Protein AF-A0A4Q5S570-F1 (afdb_monomer_lite)

pLDDT: mean 84.17, std 14.31, range [31.45, 98.44]

Foldseek 3Di:
DQPPQPQLVVVCVVVCLVVVLVVVQCVCCVVVVNDHDAPALKWFQDPNDIAHEDADAEEDDPPVLLVVLSVQVSCVVVRYDYQFFEAFASRLLVRLQSLQDDCVLVVVHPDDHSSSVVVVLVSNDDPLLQQAFDPVLSVLVVLCVVVVRNVVVVCVLLCQLPVLLVVLVVVVVVCVVVVVVVNDDDPPVVNVVSVVSNVVSPVSVVVVVVVVVVCVVVCVVLQLARHASPSVLVSSCVSNVSSVQQWQLSSQVSSVVVLPRIDGRPVVVVVVDPPDDSDDDDPRYWYWAADPVLRDIDTPPVRVLLQDVCRRNDRCSLSNLRRNCPGNHHRHRDGDRDPVSVVVNVVVSVVVVVVVVVVVVVVVVD

Secondary structure (DSSP, 8-state):
----PPPHHHHHHHHTHHHHHHHHHHHHHHHTTTSPPP--SEEEEETTEEEEEEEEEE---STTHHHHHHHHHHHHHTTEEEEEEEEETHHHHHHHHHHH--GGG-TTS---SHHHHHHHHHHHS-GGGG--S-HHHHHHHHHHHSHHHHHHHHHHHHHHHHHHHHHHHHHHHHHHHHHHTT-----HHHHHHHHHHHHHHHHHHHHHHHHHHHHHHHHHHTTTEEE--HHHHHHHHHHHHHTT--SHHHHHHHHHHTTTT-EE-HHHHTT--TT--S--PSP-EEEEEEETTTTEEEEETTTGGGT-SSGGGS-HHHHHHHHT--TEEEPPP-----HHHHHHHHHHHHHHHHHHHHHHHHTT--

Structure (mmCIF, N/CA/C/O backbone):
data_AF-A0A4Q5S570-F1
#
_entry.id   AF-A0A4Q5S570-F1
#
loop_
_atom_site.group_PDB
_atom_site.id
_atom_site.type_symbol
_atom_site.label_atom_id
_atom_site.label_alt_id
_atom_site.label_comp_id
_atom_site.label_asym_id
_atom_site.label_entity_id
_atom_site.label_seq_id
_atom_site.pdbx_PDB_ins_code
_atom_site.Cartn_x
_atom_site.Cartn_y
_atom_site.Cartn_z
_atom_site.occupancy
_atom_site.B_iso_or_equiv
_atom_site.auth_seq_id
_atom_site.auth_comp_id
_atom_site.auth_asym_id
_atom_site.auth_atom_id
_atom_site.pdbx_PDB_model_num
ATOM 1 N N . MET A 1 1 ? 25.649 -9.837 -0.253 1.00 31.45 1 MET A N 1
ATOM 2 C CA . MET A 1 1 ? 25.796 -9.526 1.182 1.00 31.45 1 MET A CA 1
ATOM 3 C C . MET A 1 1 ? 24.413 -9.617 1.792 1.00 31.45 1 MET A C 1
ATOM 5 O O . MET A 1 1 ? 23.573 -8.801 1.439 1.00 31.45 1 MET A O 1
ATOM 9 N N . SER A 1 2 ? 24.137 -10.654 2.586 1.00 32.03 2 SER A N 1
ATOM 10 C CA . SER A 1 2 ? 22.891 -10.737 3.351 1.00 32.03 2 SER A CA 1
ATOM 11 C C . SER A 1 2 ? 22.916 -9.608 4.374 1.00 32.03 2 SER A C 1
ATOM 13 O O . SER A 1 2 ? 23.727 -9.637 5.300 1.00 32.03 2 SER A O 1
ATOM 15 N N . ALA A 1 3 ? 22.106 -8.575 4.156 1.00 38.72 3 ALA A N 1
ATOM 16 C CA . ALA A 1 3 ? 21.914 -7.534 5.146 1.00 38.72 3 ALA A CA 1
ATOM 17 C C . ALA A 1 3 ? 21.387 -8.212 6.413 1.00 38.72 3 ALA A C 1
ATOM 19 O O . ALA A 1 3 ? 20.297 -8.780 6.404 1.00 38.72 3 ALA A O 1
ATOM 20 N N . VAL A 1 4 ? 22.181 -8.204 7.482 1.00 45.59 4 VAL A N 1
ATOM 21 C CA . VAL A 1 4 ? 21.658 -8.424 8.828 1.00 45.59 4 VAL A CA 1
ATOM 22 C C . VAL A 1 4 ? 20.639 -7.306 9.016 1.00 45.59 4 VAL A C 1
ATOM 24 O O . VAL A 1 4 ? 21.020 -6.139 9.108 1.00 45.59 4 VAL A O 1
ATOM 27 N N . SER A 1 5 ? 19.351 -7.629 8.897 1.00 59.31 5 SER A N 1
ATOM 28 C CA . SER A 1 5 ? 18.291 -6.626 8.959 1.00 59.31 5 SER A CA 1
ATOM 29 C C . SER A 1 5 ? 18.370 -5.957 10.324 1.00 59.31 5 SER A C 1
ATOM 31 O O . SER A 1 5 ? 18.243 -6.647 11.338 1.00 59.31 5 SER A O 1
ATOM 33 N N . LYS A 1 6 ? 18.615 -4.641 10.359 1.00 70.50 6 LYS A N 1
ATOM 34 C CA . LYS A 1 6 ? 18.562 -3.870 11.605 1.00 70.50 6 LYS A CA 1
ATOM 35 C C . LYS A 1 6 ? 17.225 -4.148 12.309 1.00 70.50 6 LYS A C 1
ATOM 37 O O . LYS A 1 6 ? 16.203 -4.176 11.616 1.00 70.50 6 LYS A O 1
ATOM 42 N N . PRO A 1 7 ? 17.213 -4.330 13.642 1.00 86.81 7 PRO A N 1
ATOM 43 C CA . PRO A 1 7 ? 15.969 -4.387 14.400 1.00 86.81 7 PRO A CA 1
ATOM 44 C C . PRO A 1 7 ? 15.107 -3.151 14.118 1.00 86.81 7 PRO A C 1
ATOM 46 O O . PRO A 1 7 ? 15.631 -2.038 14.015 1.00 86.81 7 PRO A O 1
ATOM 49 N N . VAL A 1 8 ? 13.792 -3.336 14.029 1.00 90.81 8 VAL A N 1
ATOM 50 C CA . VAL A 1 8 ? 12.799 -2.281 13.779 1.00 90.81 8 VAL A CA 1
ATOM 51 C C . VAL A 1 8 ? 12.942 -1.168 14.805 1.00 90.81 8 VAL A C 1
ATOM 53 O O . VAL A 1 8 ? 12.979 0.007 14.443 1.00 90.81 8 VAL A O 1
ATOM 56 N N . ARG A 1 9 ? 13.117 -1.533 16.080 1.00 91.00 9 ARG A N 1
ATOM 57 C CA . ARG A 1 9 ? 13.290 -0.559 17.159 1.00 91.00 9 ARG A CA 1
ATOM 58 C C . ARG A 1 9 ? 14.516 0.332 16.950 1.00 91.00 9 ARG A C 1
ATOM 60 O O . ARG A 1 9 ? 14.401 1.546 17.052 1.00 91.00 9 ARG A O 1
ATOM 67 N N . SER A 1 10 ? 15.646 -0.256 16.553 1.00 91.19 10 SER A N 1
ATOM 68 C CA . SER A 1 10 ? 16.871 0.494 16.243 1.00 91.19 10 SER A CA 1
ATOM 69 C C . SER A 1 10 ? 16.662 1.472 15.089 1.00 91.19 10 SER A C 1
ATOM 71 O O . SER A 1 10 ? 17.192 2.577 15.130 1.00 91.19 10 SER A O 1
ATOM 73 N N . PHE A 1 11 ? 15.897 1.087 14.063 1.00 91.50 11 PHE A N 1
ATOM 74 C CA . PHE A 1 11 ? 15.568 1.990 12.962 1.00 91.50 11 PHE A CA 1
ATOM 75 C C . PHE A 1 11 ? 14.710 3.16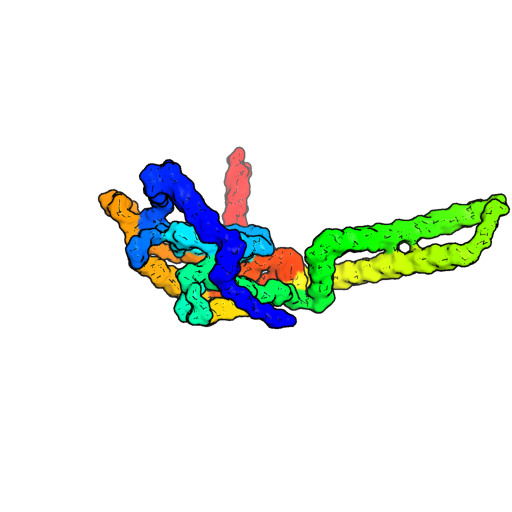8 13.444 1.00 91.50 11 PHE A C 1
ATOM 77 O O . PHE A 1 11 ? 15.011 4.313 13.124 1.00 91.50 11 PHE A O 1
ATOM 84 N N . ILE A 1 12 ? 13.671 2.906 14.244 1.00 91.88 12 ILE A N 1
ATOM 85 C CA . ILE A 1 12 ? 12.802 3.955 14.797 1.0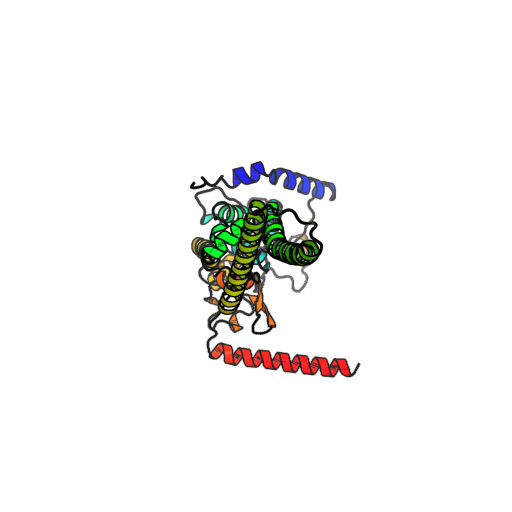0 91.88 12 ILE A CA 1
ATOM 86 C C . ILE A 1 12 ? 13.612 4.924 15.669 1.00 91.88 12 ILE A C 1
ATOM 88 O O . ILE A 1 12 ? 13.500 6.138 15.490 1.00 91.88 12 ILE A O 1
ATOM 92 N N . ASP A 1 13 ? 14.475 4.405 16.544 1.00 92.62 13 ASP A N 1
ATOM 93 C CA . ASP A 1 13 ? 15.327 5.218 17.417 1.00 92.62 13 ASP A CA 1
ATOM 94 C C . ASP A 1 13 ? 16.262 6.134 16.609 1.00 92.62 13 ASP A C 1
ATOM 96 O O . ASP A 1 13 ? 16.359 7.328 16.896 1.00 92.62 13 ASP A O 1
ATOM 100 N N . GLU A 1 14 ? 16.883 5.616 15.543 1.00 93.19 14 GLU A N 1
ATOM 101 C CA . GLU A 1 14 ? 17.744 6.396 14.640 1.00 93.19 14 GLU A CA 1
ATOM 102 C C . GLU A 1 14 ? 16.993 7.522 13.914 1.00 93.19 14 GLU A C 1
ATOM 104 O O . GLU A 1 14 ? 17.573 8.573 13.642 1.00 93.19 14 GLU A O 1
ATOM 109 N N . THR A 1 15 ? 15.709 7.325 13.601 1.00 91.75 15 THR A N 1
ATOM 110 C CA . THR A 1 15 ? 14.895 8.362 12.939 1.00 91.75 15 THR A CA 1
ATOM 111 C C . THR A 1 15 ? 14.463 9.487 13.879 1.00 91.75 15 THR A C 1
ATOM 113 O O . THR A 1 15 ? 14.079 10.555 13.405 1.00 91.75 15 THR A O 1
ATOM 116 N N . GLY A 1 16 ? 14.483 9.261 15.198 1.00 93.62 16 GLY A N 1
ATOM 117 C CA . GLY A 1 16 ? 13.953 10.206 16.182 1.00 93.62 16 GLY A CA 1
ATOM 118 C C . GLY A 1 16 ? 12.426 10.366 16.144 1.00 93.62 16 GLY A C 1
ATOM 119 O O . GLY A 1 16 ? 11.908 11.326 16.716 1.00 93.62 16 GLY A O 1
ATOM 120 N N . ALA A 1 17 ? 11.698 9.449 15.494 1.00 93.69 17 ALA A N 1
ATOM 121 C CA . ALA A 1 17 ? 10.249 9.547 15.306 1.00 93.69 17 ALA A CA 1
ATOM 122 C C . ALA A 1 17 ? 9.480 9.674 16.631 1.00 93.69 17 ALA A C 1
ATOM 124 O O . ALA A 1 17 ? 8.582 10.504 16.737 1.00 93.69 17 ALA A O 1
ATOM 125 N N . ASP A 1 18 ? 9.868 8.916 17.661 1.00 95.44 18 ASP A N 1
ATOM 126 C CA . ASP A 1 18 ? 9.214 8.981 18.975 1.00 95.44 18 ASP A CA 1
ATOM 127 C C . ASP A 1 18 ? 9.312 10.370 19.610 1.00 95.44 18 ASP A C 1
ATOM 129 O O . ASP A 1 18 ? 8.326 10.868 20.148 1.00 95.44 18 ASP A O 1
ATOM 133 N N . LYS A 1 19 ? 10.471 11.028 19.490 1.00 95.81 19 LYS A N 1
ATOM 134 C CA . LYS A 1 19 ? 10.664 12.386 20.006 1.00 95.81 19 LYS A CA 1
ATOM 135 C C . LYS A 1 19 ? 9.737 13.376 19.300 1.00 95.81 19 LYS A C 1
ATOM 137 O O . LYS A 1 19 ? 9.077 14.166 19.967 1.00 95.81 19 LYS A O 1
ATOM 142 N N . ILE A 1 20 ? 9.647 13.290 17.971 1.00 95.69 20 ILE A N 1
ATOM 143 C CA . ILE A 1 20 ? 8.764 14.144 17.163 1.00 95.69 20 ILE A CA 1
ATOM 144 C C . ILE A 1 20 ? 7.300 13.939 17.572 1.00 95.69 20 ILE A C 1
ATOM 146 O O . ILE A 1 20 ? 6.566 14.908 17.749 1.00 95.69 20 ILE A O 1
ATOM 150 N N . ILE A 1 21 ? 6.871 12.690 17.763 1.00 95.94 21 ILE A N 1
ATOM 151 C CA . ILE A 1 21 ? 5.494 12.377 18.170 1.00 95.94 21 ILE A CA 1
ATOM 152 C C . ILE A 1 21 ? 5.200 12.927 19.570 1.00 95.94 21 ILE A C 1
ATOM 154 O O . ILE A 1 21 ? 4.148 13.530 19.770 1.00 95.94 21 ILE A O 1
ATOM 158 N N . SER A 1 22 ? 6.128 12.786 20.522 1.00 95.06 22 SER A N 1
ATOM 159 C CA . SER A 1 22 ? 5.974 13.364 21.863 1.00 95.06 22 SER A CA 1
ATOM 160 C C . SER A 1 22 ? 5.888 14.893 21.839 1.00 95.06 22 SER A C 1
ATOM 162 O O . SER A 1 22 ? 5.083 15.467 22.570 1.00 95.06 22 SER A O 1
ATOM 164 N N . GLU A 1 23 ? 6.668 15.563 20.985 1.00 95.81 23 GLU A N 1
ATOM 165 C CA . GLU A 1 23 ? 6.595 17.018 20.795 1.00 95.81 23 GLU A CA 1
ATOM 166 C C . GLU A 1 23 ? 5.248 17.449 20.191 1.00 95.81 23 GLU A C 1
ATOM 168 O O . GLU A 1 23 ? 4.643 18.413 20.665 1.00 95.81 23 GLU A O 1
ATOM 173 N N . ILE A 1 24 ? 4.739 16.710 19.198 1.00 93.69 24 ILE A N 1
ATOM 174 C CA . ILE A 1 24 ? 3.413 16.946 18.605 1.00 93.69 24 ILE A CA 1
ATOM 175 C C . ILE A 1 24 ? 2.313 16.769 19.655 1.00 93.69 24 ILE A C 1
ATOM 177 O O . ILE A 1 24 ? 1.442 17.630 19.785 1.00 93.69 24 ILE A O 1
ATOM 181 N N . GLU A 1 25 ? 2.350 15.682 20.428 1.00 92.38 25 GLU A N 1
ATOM 182 C CA . GLU A 1 25 ? 1.354 15.423 21.467 1.00 92.38 25 GLU A CA 1
ATOM 183 C C . GLU A 1 25 ? 1.375 16.511 22.550 1.00 92.38 25 GLU A C 1
ATOM 185 O O . GLU A 1 25 ? 0.318 17.011 22.946 1.00 92.38 25 GLU A O 1
ATOM 190 N N . ALA A 1 26 ? 2.566 16.931 22.988 1.00 93.75 26 ALA A N 1
ATOM 191 C CA . ALA A 1 26 ? 2.724 18.028 23.936 1.00 93.75 26 ALA A CA 1
ATOM 192 C C . ALA A 1 26 ? 2.168 19.348 23.376 1.00 93.75 26 ALA A C 1
ATOM 194 O O . ALA A 1 26 ? 1.459 20.062 24.087 1.00 93.75 26 ALA A O 1
ATOM 195 N N . GLY A 1 27 ? 2.426 19.646 22.099 1.00 94.56 27 GLY A N 1
ATOM 196 C CA . GLY A 1 27 ? 1.896 20.828 21.418 1.00 94.56 27 GLY A CA 1
ATOM 197 C C . GLY A 1 27 ? 0.368 20.835 21.335 1.00 94.56 27 GLY A C 1
ATOM 198 O O . GLY A 1 27 ? -0.260 21.839 21.669 1.00 94.56 27 GLY A O 1
ATOM 199 N N . ILE A 1 28 ? -0.242 19.705 20.967 1.00 92.62 28 ILE A N 1
ATOM 200 C CA . ILE A 1 28 ? -1.705 19.551 20.903 1.00 92.62 28 ILE A CA 1
ATOM 201 C C . ILE A 1 28 ? -2.334 19.758 22.284 1.00 92.62 28 ILE A C 1
ATOM 203 O O . ILE A 1 28 ? -3.325 20.475 22.415 1.00 92.62 28 ILE A O 1
ATOM 207 N N . ARG A 1 29 ? -1.746 19.168 23.332 1.00 92.44 29 ARG A N 1
ATOM 208 C CA . ARG A 1 29 ? -2.222 19.349 24.711 1.00 92.44 29 ARG A CA 1
ATOM 209 C C . ARG A 1 29 ? -2.077 20.797 25.164 1.00 92.44 29 ARG A C 1
ATOM 211 O O . ARG A 1 29 ? -3.010 21.336 25.749 1.00 92.44 29 ARG A O 1
ATOM 218 N N . ALA A 1 30 ? -0.954 21.448 24.866 1.00 93.62 30 ALA A N 1
ATOM 219 C CA . ALA A 1 30 ? -0.729 22.848 25.223 1.00 93.62 30 ALA A CA 1
ATOM 220 C C . ALA A 1 30 ? -1.771 23.788 24.591 1.00 93.62 30 ALA A C 1
ATOM 222 O O . ALA A 1 30 ? -2.205 24.739 25.235 1.00 93.62 30 ALA A O 1
ATOM 223 N N . GLN A 1 31 ? -2.216 23.495 23.366 1.00 92.62 31 GLN A N 1
ATOM 224 C CA . GLN A 1 31 ? -3.259 24.262 22.676 1.00 92.62 31 GLN A CA 1
ATOM 225 C C . GLN A 1 31 ? -4.676 24.005 23.211 1.00 92.62 31 GLN A C 1
ATOM 227 O O . GLN A 1 31 ? -5.573 24.801 22.949 1.00 92.62 31 GLN A O 1
ATOM 232 N N . ASN A 1 32 ? -4.889 22.920 23.960 1.00 90.25 32 ASN A N 1
ATOM 233 C CA . ASN A 1 32 ? -6.208 22.483 24.411 1.00 90.25 32 ASN A CA 1
ATOM 234 C C . ASN A 1 32 ? -6.253 22.269 25.938 1.00 90.25 32 ASN A C 1
ATOM 236 O O . ASN A 1 32 ? -6.713 21.243 26.439 1.00 90.25 32 ASN A O 1
ATOM 240 N N . ASN A 1 33 ? -5.751 23.254 26.695 1.00 90.31 33 ASN A N 1
ATOM 241 C CA . ASN A 1 33 ? -5.787 23.301 28.166 1.00 90.31 33 ASN A CA 1
ATOM 242 C C . ASN A 1 33 ? -5.185 22.062 28.863 1.00 90.31 33 ASN A C 1
ATOM 244 O O . ASN A 1 33 ? -5.662 21.623 29.906 1.00 90.31 33 ASN A O 1
ATOM 248 N N . GLY A 1 34 ? -4.143 21.471 28.276 1.00 86.88 34 GLY A N 1
ATOM 249 C CA . GLY A 1 34 ? -3.483 20.258 28.771 1.00 86.88 34 GLY A CA 1
ATOM 250 C C . GLY A 1 34 ? -4.204 18.952 28.413 1.00 86.88 34 GLY A C 1
ATOM 251 O O . GLY A 1 34 ? -3.666 17.865 28.643 1.00 86.88 34 GLY A O 1
ATOM 252 N N . ILE A 1 35 ? -5.392 19.034 27.814 1.00 85.69 35 ILE A N 1
ATOM 253 C CA . ILE A 1 35 ? -6.225 17.890 27.456 1.00 85.69 35 ILE A CA 1
ATOM 254 C C . ILE A 1 35 ? -6.034 17.595 25.974 1.00 85.69 35 ILE A C 1
ATOM 256 O O . ILE A 1 35 ? -5.968 18.489 25.136 1.00 85.69 35 ILE A O 1
ATOM 260 N N . ARG A 1 36 ? -5.959 16.320 25.616 1.00 85.88 36 ARG A N 1
ATOM 261 C CA . ARG A 1 36 ? -5.959 15.939 24.209 1.00 85.88 36 ARG A CA 1
ATOM 262 C C . ARG A 1 36 ? -7.383 16.078 23.637 1.00 85.88 36 ARG A C 1
ATOM 264 O O . ARG A 1 36 ? -8.305 15.561 24.264 1.00 85.88 36 ARG A O 1
ATOM 271 N N . PRO A 1 37 ? -7.581 16.731 22.477 1.00 89.50 37 PRO A N 1
ATOM 272 C CA . PRO A 1 37 ? -8.884 16.778 21.822 1.00 89.50 37 PRO A CA 1
ATOM 273 C C . PRO A 1 37 ? -9.415 15.376 21.516 1.00 89.50 37 PRO A C 1
ATOM 275 O O . PRO A 1 37 ? -8.637 14.472 21.209 1.00 89.50 37 PRO A O 1
ATOM 278 N N . HIS A 1 38 ? -10.735 15.218 21.565 1.00 90.56 38 HIS A N 1
ATOM 279 C CA . HIS A 1 38 ? -11.405 14.006 21.111 1.00 90.56 38 HIS A CA 1
ATOM 280 C C . HIS A 1 38 ? -11.672 14.104 19.611 1.00 90.56 38 HIS A C 1
ATOM 282 O O . HIS A 1 38 ? -12.216 15.099 19.132 1.00 90.56 38 HIS A O 1
ATOM 288 N N . TYR A 1 39 ? -11.295 13.063 18.884 1.00 92.25 39 TYR A N 1
ATOM 289 C CA . TYR A 1 39 ? -11.424 12.957 17.434 1.00 92.25 39 TYR A CA 1
ATOM 290 C C . TYR A 1 39 ? -12.396 11.850 17.021 1.00 92.25 39 TYR A C 1
ATOM 292 O O . TYR A 1 39 ? -12.825 11.818 15.868 1.00 92.25 39 TYR A O 1
ATOM 300 N N . SER A 1 40 ? -12.746 10.951 17.946 1.00 94.25 40 SER A N 1
ATOM 301 C CA . SER A 1 40 ? -13.777 9.939 17.737 1.00 94.25 40 SER A CA 1
ATOM 302 C C . SER A 1 40 ? -14.684 9.750 18.954 1.00 94.25 40 SER A C 1
ATOM 304 O O . SER A 1 40 ? -14.250 9.814 20.112 1.00 94.25 40 SER A O 1
ATOM 306 N N . ASP A 1 41 ? -15.953 9.471 18.659 1.00 93.38 41 ASP A N 1
ATOM 307 C CA . ASP A 1 41 ? -16.948 8.984 19.616 1.00 93.38 41 ASP A CA 1
ATOM 308 C C . ASP A 1 41 ? -16.893 7.459 19.789 1.00 93.38 41 ASP A C 1
ATOM 310 O O . ASP A 1 41 ? -17.470 6.941 20.743 1.00 93.38 41 ASP A O 1
ATOM 314 N N . LEU A 1 42 ? -16.203 6.743 18.893 1.00 94.88 42 LEU A N 1
ATOM 315 C CA . LEU A 1 42 ? -15.957 5.307 18.998 1.00 94.88 42 LEU A CA 1
ATOM 316 C C . LEU A 1 42 ? -14.603 5.079 19.660 1.00 94.88 42 LEU A C 1
ATOM 318 O O . LEU A 1 42 ? -13.559 5.454 19.113 1.00 94.88 42 LEU A O 1
ATOM 322 N N . ILE A 1 43 ? -14.629 4.459 20.833 1.00 95.81 43 ILE A N 1
ATOM 323 C CA . ILE A 1 43 ? -13.450 4.260 21.668 1.00 95.81 43 ILE A CA 1
ATOM 324 C C . ILE A 1 43 ? -13.319 2.815 22.134 1.00 95.81 43 ILE A C 1
ATOM 326 O O . ILE A 1 43 ? -14.266 2.034 22.090 1.00 95.81 43 ILE A O 1
ATOM 330 N N . GLN A 1 44 ? -12.130 2.473 22.611 1.00 95.19 44 GLN A N 1
ATOM 331 C CA . GLN A 1 44 ? -11.879 1.247 23.353 1.00 95.19 44 GLN A CA 1
ATOM 332 C C . GLN A 1 44 ? -10.845 1.517 24.439 1.00 95.19 44 GLN A C 1
ATOM 334 O O . GLN A 1 44 ? -9.829 2.159 24.179 1.00 95.19 44 GLN A O 1
ATOM 339 N N . ASN A 1 45 ? -11.078 1.003 25.643 1.00 92.25 45 ASN A N 1
ATOM 340 C CA . ASN A 1 45 ? -10.118 1.097 26.737 1.00 92.25 45 ASN A CA 1
ATOM 341 C C . ASN A 1 45 ? -9.314 -0.202 26.827 1.00 92.25 45 ASN A C 1
ATOM 343 O O . ASN A 1 45 ? -9.856 -1.243 27.194 1.00 92.25 45 ASN A O 1
ATOM 347 N N . ILE A 1 46 ? -8.022 -0.142 26.499 1.00 89.38 46 ILE A N 1
ATOM 348 C CA . ILE A 1 46 ? -7.097 -1.280 26.603 1.00 89.38 46 ILE A CA 1
ATOM 349 C C . ILE A 1 46 ? -5.969 -0.888 27.553 1.00 89.38 46 ILE A C 1
ATOM 351 O O . ILE A 1 46 ? -5.318 0.130 27.343 1.00 89.38 46 ILE A O 1
ATOM 355 N N . ASP A 1 47 ? -5.750 -1.678 28.608 1.00 87.62 47 ASP A N 1
ATOM 356 C CA . ASP A 1 47 ? -4.665 -1.480 29.583 1.00 87.62 47 ASP A CA 1
ATOM 357 C C . ASP A 1 47 ? -4.597 -0.056 30.180 1.00 87.62 47 ASP A C 1
ATOM 359 O O . ASP A 1 47 ? -3.527 0.483 30.457 1.00 87.62 47 ASP A O 1
ATOM 363 N N . GLY A 1 48 ? -5.759 0.577 30.374 1.00 85.56 48 GLY A N 1
ATOM 364 C CA . GLY A 1 48 ? -5.866 1.944 30.899 1.00 85.56 48 GLY A CA 1
ATOM 365 C C . GLY A 1 48 ? -5.578 3.052 29.879 1.00 85.56 48 GLY A C 1
ATOM 366 O O . GLY A 1 48 ? -5.596 4.227 30.246 1.00 85.56 48 GLY A O 1
ATOM 367 N N . GLN A 1 49 ? -5.346 2.706 28.610 1.00 89.44 49 GLN A N 1
ATOM 368 C CA . GLN A 1 49 ? -5.237 3.646 27.500 1.00 89.44 49 GLN A CA 1
ATOM 369 C C . GLN A 1 49 ? -6.548 3.691 26.704 1.00 89.44 49 GLN A C 1
ATOM 371 O O . GLN A 1 49 ? -7.020 2.670 26.202 1.00 89.44 49 GLN A O 1
ATOM 376 N N . GLU A 1 50 ? -7.108 4.893 26.543 1.00 92.56 50 GLU A N 1
ATOM 377 C CA . GLU A 1 50 ? -8.219 5.132 25.618 1.00 92.56 50 GLU A CA 1
ATOM 378 C C . GLU A 1 50 ? -7.683 5.166 24.180 1.00 92.56 50 GLU A C 1
ATOM 380 O O . GLU A 1 50 ? -6.808 5.971 23.841 1.00 92.56 50 GLU A O 1
ATOM 385 N N . LEU A 1 51 ? -8.205 4.279 23.339 1.00 95.44 51 LEU A N 1
ATOM 386 C CA . LEU A 1 51 ? -7.929 4.214 21.912 1.00 95.44 51 LEU A CA 1
ATOM 387 C C . LEU A 1 51 ? -9.127 4.753 21.132 1.00 95.44 51 LEU A C 1
ATOM 389 O O . LEU A 1 51 ? -10.265 4.379 21.404 1.00 95.44 51 LEU A O 1
ATOM 393 N N . GLU A 1 52 ? -8.871 5.602 20.140 1.00 96.25 52 GLU A N 1
ATOM 394 C CA . GLU A 1 52 ? -9.902 6.264 19.334 1.00 96.25 52 GLU A CA 1
ATOM 395 C C . GLU A 1 52 ? -9.984 5.638 17.938 1.00 96.25 52 GLU A C 1
ATOM 397 O O . GLU A 1 52 ? -8.991 5.604 17.207 1.00 96.25 52 GLU A O 1
ATOM 402 N N . TYR A 1 53 ? -11.166 5.168 17.538 1.00 96.38 53 TYR A N 1
ATOM 403 C CA . TYR A 1 53 ? -11.364 4.504 16.251 1.00 96.38 53 TYR A CA 1
ATOM 404 C C . TYR A 1 53 ? -11.793 5.490 15.170 1.00 96.38 53 TYR A C 1
ATOM 406 O O . TYR A 1 53 ? -12.848 6.115 15.263 1.00 96.38 53 TYR A O 1
ATOM 414 N N . VAL A 1 54 ? -10.995 5.599 14.111 1.00 96.25 54 VAL A N 1
ATOM 415 C CA . VAL A 1 54 ? -11.228 6.510 12.983 1.00 96.25 54 VAL A CA 1
ATOM 416 C C . VAL A 1 54 ? -11.281 5.757 11.657 1.00 96.25 54 VAL A C 1
ATOM 418 O O . VAL A 1 54 ? -10.823 4.619 11.539 1.00 96.25 54 VAL A O 1
ATOM 421 N N . ASN A 1 55 ? -11.832 6.394 10.627 1.00 96.44 55 ASN A N 1
ATOM 422 C CA . ASN A 1 55 ? -11.688 5.911 9.256 1.00 96.44 55 ASN A CA 1
ATOM 423 C C . ASN A 1 55 ? -10.375 6.446 8.684 1.00 96.44 55 ASN A C 1
ATOM 425 O O . ASN A 1 55 ? -10.082 7.632 8.829 1.00 96.44 55 ASN A O 1
ATOM 429 N N . TYR A 1 56 ? -9.603 5.593 8.019 1.00 96.94 56 TYR A N 1
ATOM 430 C CA . TYR A 1 56 ? -8.282 5.956 7.524 1.00 96.94 56 TYR A CA 1
ATOM 431 C C . TYR A 1 56 ? -8.137 5.671 6.033 1.00 96.94 56 TYR A C 1
ATOM 433 O O . TYR A 1 56 ? -8.325 4.547 5.567 1.00 96.94 56 TYR A O 1
ATOM 441 N N . VAL A 1 57 ? -7.824 6.730 5.284 1.00 96.19 57 VAL A N 1
ATOM 442 C CA . VAL A 1 57 ? -7.703 6.728 3.826 1.00 96.19 57 VAL A CA 1
ATOM 443 C C . VAL A 1 57 ? -6.256 7.028 3.453 1.00 96.19 57 VAL A C 1
ATOM 445 O O . VAL A 1 57 ? -5.707 8.053 3.850 1.00 96.19 57 VAL A O 1
ATOM 448 N N . GLN A 1 58 ? -5.644 6.135 2.682 1.00 93.50 58 GLN A N 1
ATOM 449 C CA . GLN A 1 58 ? -4.243 6.199 2.285 1.00 93.50 58 GLN A CA 1
ATOM 450 C C . GLN A 1 58 ? -4.127 6.394 0.772 1.00 93.50 58 GLN A C 1
ATOM 452 O O . GLN A 1 58 ? -4.343 5.475 -0.028 1.00 93.50 58 GLN A O 1
ATOM 457 N N . GLU A 1 59 ? -3.781 7.613 0.372 1.00 89.38 59 GLU A N 1
ATOM 458 C CA . GLU A 1 59 ? -3.517 7.946 -1.024 1.00 89.38 59 GLU A CA 1
ATOM 459 C C . GLU A 1 59 ? -2.193 7.329 -1.504 1.00 89.38 59 GLU A C 1
ATOM 461 O O . GLU A 1 59 ? -1.209 7.238 -0.768 1.00 89.38 59 GLU A O 1
ATOM 466 N N . GLY A 1 60 ? -2.162 6.892 -2.761 1.00 77.25 60 GLY A N 1
ATOM 467 C CA . GLY A 1 60 ? -0.943 6.452 -3.420 1.00 77.25 60 GLY A CA 1
ATOM 468 C C . GLY A 1 60 ? -0.101 7.627 -3.915 1.00 77.25 60 GLY A C 1
ATOM 469 O O . GLY A 1 60 ? -0.614 8.542 -4.540 1.00 77.25 60 GLY A O 1
ATOM 470 N N . GLY A 1 61 ? 1.219 7.558 -3.717 1.00 65.81 61 GLY A N 1
ATOM 471 C CA . GLY A 1 61 ? 2.160 8.608 -4.143 1.00 65.81 61 GLY A CA 1
ATOM 472 C C . GLY A 1 61 ? 3.483 8.092 -4.729 1.00 65.81 61 GLY A C 1
ATOM 473 O O . GLY A 1 61 ? 4.475 8.815 -4.755 1.00 65.81 61 GLY A O 1
ATOM 474 N N . GLY A 1 62 ? 3.541 6.829 -5.171 1.00 63.88 62 GLY A N 1
ATOM 475 C CA . GLY A 1 62 ? 4.758 6.206 -5.717 1.00 63.88 62 GLY A CA 1
ATOM 476 C C . GLY A 1 62 ? 5.677 5.582 -4.654 1.00 63.88 62 GLY A C 1
ATOM 477 O O . GLY A 1 62 ? 5.203 4.989 -3.690 1.00 63.88 62 GLY A O 1
ATOM 478 N N . VAL A 1 63 ? 7.005 5.683 -4.835 1.00 54.50 63 VAL A N 1
ATOM 479 C CA . VAL A 1 63 ? 8.044 5.009 -4.006 1.00 54.50 63 VAL A CA 1
ATOM 480 C C . VAL A 1 63 ? 8.089 5.520 -2.550 1.00 54.50 63 VAL A C 1
ATOM 482 O O . VAL A 1 63 ? 8.742 4.930 -1.696 1.00 54.50 63 VAL A O 1
ATOM 485 N N . LEU A 1 64 ? 7.338 6.577 -2.227 1.00 61.47 64 LEU A N 1
ATOM 486 C CA . LEU A 1 64 ? 7.232 7.165 -0.887 1.00 61.47 64 LEU A CA 1
ATOM 487 C C . LEU A 1 64 ? 6.324 6.377 0.080 1.00 61.47 64 LEU A C 1
ATOM 489 O O . LEU A 1 64 ? 5.976 6.897 1.136 1.00 61.47 64 LEU A O 1
ATOM 493 N N . GLY A 1 65 ? 5.971 5.121 -0.224 1.00 66.12 65 GLY A N 1
ATOM 494 C CA . GLY A 1 65 ? 5.138 4.269 0.643 1.00 66.12 65 GLY A CA 1
ATOM 495 C C . GLY A 1 65 ? 5.665 4.110 2.079 1.00 66.12 65 GLY A C 1
ATOM 496 O O . GLY A 1 65 ? 4.881 3.898 2.997 1.00 66.12 65 GLY A O 1
ATOM 497 N N . ILE A 1 66 ? 6.970 4.312 2.301 1.00 73.75 66 ILE A N 1
ATOM 498 C CA . ILE A 1 66 ? 7.586 4.357 3.641 1.00 73.75 66 ILE A CA 1
ATOM 499 C C . ILE A 1 66 ? 7.003 5.497 4.492 1.00 73.75 66 ILE A C 1
ATOM 501 O O . ILE A 1 66 ? 6.778 5.329 5.687 1.00 73.75 66 ILE A O 1
ATOM 505 N N . GLY A 1 67 ? 6.707 6.646 3.876 1.00 86.12 67 GLY A N 1
ATOM 506 C CA . GLY A 1 67 ? 6.118 7.793 4.565 1.00 86.12 67 GLY A CA 1
ATOM 507 C C . GLY A 1 67 ? 4.722 7.497 5.115 1.00 86.12 67 GLY A C 1
ATOM 508 O O . GLY A 1 67 ? 4.400 7.931 6.217 1.00 86.12 67 GLY A O 1
ATOM 509 N N . LEU A 1 68 ? 3.925 6.691 4.402 1.00 90.31 68 LEU A N 1
ATOM 510 C CA . LEU A 1 68 ? 2.603 6.258 4.871 1.00 90.31 68 LEU A CA 1
ATOM 511 C C . LEU A 1 68 ? 2.706 5.365 6.114 1.00 90.31 68 LEU A C 1
ATOM 513 O O . LEU A 1 68 ? 1.913 5.514 7.042 1.00 90.31 68 LEU A O 1
ATOM 517 N N . ILE A 1 69 ? 3.715 4.487 6.171 1.00 92.56 69 ILE A N 1
ATOM 518 C CA . ILE A 1 69 ? 3.990 3.668 7.362 1.00 92.56 69 ILE A CA 1
ATOM 519 C C . ILE A 1 69 ? 4.373 4.567 8.542 1.00 92.56 69 ILE A C 1
ATOM 521 O O . ILE A 1 69 ? 3.837 4.394 9.631 1.00 92.56 69 ILE A O 1
ATOM 525 N N . GLY A 1 70 ? 5.239 5.563 8.325 1.00 92.81 70 GLY A N 1
ATOM 526 C CA . GLY A 1 70 ? 5.616 6.530 9.362 1.00 92.81 70 GLY A CA 1
ATOM 527 C C . GLY A 1 70 ? 4.432 7.352 9.885 1.00 92.81 70 GLY A C 1
ATOM 528 O O . GLY A 1 70 ? 4.308 7.560 11.089 1.00 92.81 70 GLY A O 1
ATOM 529 N N . TYR A 1 71 ? 3.518 7.767 9.003 1.00 93.12 71 TYR A N 1
ATOM 530 C CA . TYR A 1 71 ? 2.291 8.458 9.408 1.00 93.12 71 TYR A CA 1
ATOM 531 C C . TYR A 1 71 ? 1.348 7.536 10.193 1.00 93.12 71 TYR A C 1
ATOM 533 O O . TYR A 1 71 ? 0.823 7.930 11.231 1.00 93.12 71 TYR A O 1
ATOM 541 N N . THR A 1 72 ? 1.188 6.286 9.746 1.00 95.88 72 THR A N 1
ATOM 542 C CA . THR A 1 72 ? 0.419 5.263 10.477 1.00 95.88 72 THR A CA 1
ATOM 543 C C . THR A 1 72 ? 1.010 5.029 11.870 1.00 95.88 72 THR A C 1
ATOM 545 O O . THR A 1 72 ? 0.264 4.991 12.843 1.00 95.88 72 THR A O 1
ATOM 548 N N . TYR A 1 73 ? 2.341 4.960 11.986 1.00 96.38 73 TYR A N 1
ATOM 549 C CA . TYR A 1 73 ? 3.044 4.842 13.266 1.00 96.38 73 TYR A CA 1
ATOM 550 C C . TYR A 1 73 ? 2.741 6.018 14.197 1.00 96.38 73 TYR A C 1
ATOM 552 O O . TYR A 1 73 ? 2.393 5.808 15.358 1.00 96.38 73 TYR A O 1
ATOM 560 N N . ALA A 1 74 ? 2.794 7.252 13.687 1.00 95.88 74 ALA A N 1
ATOM 561 C CA . ALA A 1 74 ? 2.432 8.434 14.464 1.00 95.88 74 ALA A CA 1
ATOM 562 C C . ALA A 1 74 ? 0.982 8.367 14.970 1.00 95.88 74 ALA A C 1
ATOM 564 O O . ALA A 1 74 ? 0.743 8.590 16.156 1.00 95.88 74 ALA A O 1
ATOM 565 N N . LEU A 1 75 ? 0.028 7.989 14.110 1.00 96.25 75 LEU A N 1
ATOM 566 C CA . LEU A 1 75 ? -1.373 7.817 14.504 1.00 96.25 75 LEU A CA 1
ATOM 567 C C . LEU A 1 75 ? -1.542 6.737 15.583 1.00 96.25 75 LEU A C 1
ATOM 569 O O . LEU A 1 75 ? -2.181 6.980 16.605 1.00 96.25 75 LEU A O 1
ATOM 573 N N . GLU A 1 76 ? -0.944 5.561 15.398 1.00 96.75 76 GLU A N 1
ATOM 574 C CA . GLU A 1 76 ? -1.059 4.465 16.361 1.00 96.75 76 GLU A CA 1
ATOM 575 C C . GLU A 1 76 ? -0.433 4.800 17.721 1.00 96.75 76 GLU A C 1
ATOM 577 O O . GLU A 1 76 ? -1.006 4.441 18.758 1.00 96.75 76 GLU A O 1
ATOM 582 N N . LYS A 1 77 ? 0.703 5.517 17.729 1.00 95.12 77 LYS A N 1
ATOM 583 C CA . LYS A 1 77 ? 1.354 6.043 18.941 1.00 95.12 77 LYS A CA 1
ATOM 584 C C . LYS A 1 77 ? 0.500 7.092 19.635 1.00 95.12 77 LYS A C 1
ATOM 586 O O . LYS A 1 77 ? 0.401 7.084 20.857 1.00 95.12 77 LYS A O 1
ATOM 591 N N . MET A 1 78 ? -0.185 7.922 18.858 1.00 93.38 78 MET A N 1
ATOM 592 C CA . MET A 1 78 ? -1.232 8.811 19.339 1.00 93.38 78 MET A CA 1
ATOM 593 C C . MET A 1 78 ? -2.544 8.048 19.593 1.00 93.38 78 MET A C 1
ATOM 595 O O . MET A 1 78 ? -3.606 8.637 19.512 1.00 93.38 78 MET A O 1
ATOM 599 N N . GLY A 1 79 ? -2.555 6.751 19.898 1.00 94.69 79 GLY A N 1
ATOM 600 C CA . GLY A 1 79 ? -3.766 6.045 20.344 1.00 94.69 79 GLY A CA 1
ATOM 601 C C . GLY A 1 79 ? -4.894 5.921 19.310 1.00 94.69 79 GLY A C 1
ATOM 602 O O . GLY A 1 79 ? -5.991 5.510 19.671 1.00 94.69 79 GLY A O 1
ATOM 603 N N . PHE A 1 80 ? -4.665 6.246 18.037 1.00 96.62 80 PHE A N 1
ATOM 604 C CA . PHE A 1 80 ? -5.660 6.000 16.997 1.00 96.62 80 PHE A CA 1
ATOM 605 C C . PHE A 1 80 ? -5.659 4.529 16.580 1.00 96.62 80 PHE A C 1
ATOM 607 O O . PHE A 1 80 ? -4.606 3.896 16.452 1.00 96.62 80 PHE A O 1
ATOM 614 N N . ARG A 1 81 ? -6.850 3.988 16.339 1.00 96.50 81 ARG A N 1
ATOM 615 C CA . ARG A 1 81 ? -7.099 2.691 15.699 1.00 96.50 81 ARG A CA 1
ATOM 616 C C . ARG A 1 81 ? -8.089 2.884 14.556 1.00 96.50 81 ARG A C 1
ATOM 618 O O . ARG A 1 81 ? -8.655 3.961 14.384 1.00 96.50 81 ARG A O 1
ATOM 625 N N . PHE A 1 82 ? -8.257 1.868 13.719 1.00 96.50 82 PHE A N 1
ATOM 626 C CA . PHE A 1 82 ? -8.870 2.055 12.406 1.00 96.50 82 PHE A CA 1
ATOM 627 C C . PHE A 1 82 ? -10.121 1.199 12.230 1.00 96.50 82 PHE A C 1
ATOM 629 O O . PHE A 1 82 ? -10.035 -0.025 12.189 1.00 96.50 82 PHE A O 1
ATOM 636 N N . ALA A 1 83 ? -11.272 1.861 12.104 1.00 94.81 83 ALA A N 1
ATOM 637 C CA . ALA A 1 83 ? -12.572 1.224 11.901 1.00 94.81 83 ALA A CA 1
ATOM 638 C C . ALA A 1 83 ? -12.798 0.818 10.441 1.00 94.81 83 ALA A C 1
ATOM 640 O O . ALA A 1 83 ? -13.181 -0.313 10.141 1.00 94.81 83 ALA A O 1
ATOM 641 N N . ARG A 1 84 ? -12.546 1.755 9.521 1.00 96.19 84 ARG A N 1
ATOM 642 C CA . ARG A 1 84 ? -12.546 1.504 8.078 1.00 96.19 84 ARG A CA 1
ATOM 643 C C . ARG A 1 84 ? -11.236 1.940 7.467 1.00 96.19 84 ARG A C 1
ATOM 645 O O . ARG A 1 84 ? -10.646 2.942 7.869 1.00 96.19 84 ARG A O 1
ATOM 652 N N . LEU A 1 85 ? -10.820 1.187 6.465 1.00 97.81 85 LEU A N 1
ATOM 653 C CA . LEU A 1 85 ? -9.552 1.347 5.786 1.00 97.81 85 LEU A CA 1
ATOM 654 C C . LEU A 1 85 ? -9.798 1.535 4.293 1.00 97.81 85 LEU A C 1
ATOM 656 O O . LEU A 1 85 ? -10.521 0.755 3.677 1.00 97.81 85 LEU A O 1
ATOM 660 N N . ALA A 1 86 ? -9.180 2.547 3.696 1.00 97.25 86 ALA A N 1
ATOM 661 C CA . ALA A 1 86 ? -9.182 2.720 2.253 1.00 97.25 86 ALA A CA 1
ATOM 662 C C . ALA A 1 86 ? -7.781 3.023 1.728 1.00 97.25 86 ALA A C 1
ATOM 664 O O . ALA A 1 86 ? -7.017 3.733 2.376 1.00 97.25 86 ALA A O 1
ATOM 665 N N . GLY A 1 87 ? -7.448 2.502 0.549 1.00 95.31 87 GLY A N 1
ATOM 666 C CA . GLY A 1 87 ? -6.104 2.615 -0.005 1.00 95.31 87 GLY A CA 1
ATOM 667 C C . GLY A 1 87 ? -6.072 2.623 -1.526 1.00 95.31 87 GLY A C 1
ATOM 668 O O . GLY A 1 87 ? -6.857 1.935 -2.181 1.00 95.31 87 GLY A O 1
ATOM 669 N N . THR A 1 88 ? -5.135 3.379 -2.097 1.00 92.56 88 THR A N 1
ATOM 670 C CA . THR A 1 88 ? -4.908 3.432 -3.552 1.00 92.56 88 THR A CA 1
ATOM 671 C C . THR A 1 88 ? -3.425 3.239 -3.874 1.00 92.56 88 THR A C 1
ATOM 673 O O . THR A 1 88 ? -2.563 3.824 -3.221 1.00 92.56 88 THR A O 1
ATOM 676 N N . SER A 1 89 ? -3.088 2.402 -4.861 1.00 88.94 89 SER A N 1
ATOM 677 C CA . SER A 1 89 ? -1.703 2.131 -5.283 1.00 88.94 89 SER A CA 1
ATOM 678 C C . SER A 1 89 ? -0.780 1.792 -4.094 1.00 88.94 89 SER A C 1
ATOM 680 O O . SER A 1 89 ? -1.051 0.833 -3.375 1.00 88.94 89 SER A O 1
ATOM 682 N N . ALA A 1 90 ? 0.283 2.562 -3.832 1.00 87.38 90 ALA A N 1
ATOM 683 C CA . ALA A 1 90 ? 1.154 2.363 -2.667 1.00 87.38 90 ALA A CA 1
ATOM 684 C C . ALA A 1 90 ? 0.389 2.379 -1.325 1.00 87.38 90 ALA A C 1
ATOM 686 O O . ALA A 1 90 ? 0.730 1.619 -0.422 1.00 87.38 90 ALA A O 1
ATOM 687 N N . GLY A 1 91 ? -0.681 3.172 -1.215 1.00 92.44 91 GLY A N 1
ATOM 688 C CA . GLY A 1 91 ? -1.566 3.172 -0.053 1.00 92.44 91 GLY A CA 1
ATOM 689 C C . GLY A 1 91 ? -2.403 1.899 0.071 1.00 92.44 91 GLY A C 1
ATOM 690 O O . GLY A 1 91 ? -2.743 1.503 1.179 1.00 92.44 91 GLY A O 1
ATOM 691 N N . ALA A 1 92 ? -2.695 1.188 -1.024 1.00 94.31 92 ALA A N 1
ATOM 692 C CA . ALA A 1 92 ? -3.375 -0.109 -0.955 1.00 94.31 92 ALA A CA 1
ATOM 693 C C . ALA A 1 92 ? -2.500 -1.178 -0.280 1.00 94.31 92 ALA A C 1
ATOM 695 O O . ALA A 1 92 ? -3.019 -2.041 0.424 1.00 94.31 92 ALA A O 1
ATOM 696 N N . VAL A 1 93 ? -1.175 -1.087 -0.440 1.00 92.69 93 VAL A N 1
ATOM 697 C CA . VAL A 1 93 ? -0.210 -1.970 0.233 1.00 92.69 93 VAL A CA 1
ATOM 698 C C . VAL A 1 93 ? -0.225 -1.755 1.736 1.00 92.69 93 VAL A C 1
ATOM 700 O O . VAL A 1 93 ? -0.373 -2.703 2.501 1.00 92.69 93 VAL A O 1
ATOM 703 N N . THR A 1 94 ? -0.100 -0.509 2.178 1.00 93.38 94 THR A N 1
ATOM 704 C CA . THR A 1 94 ? -0.112 -0.208 3.611 1.00 93.38 94 THR A CA 1
ATOM 705 C C . THR A 1 94 ? -1.474 -0.516 4.223 1.00 93.38 94 THR A C 1
ATOM 707 O O . THR A 1 94 ? -1.539 -1.100 5.298 1.00 93.38 94 THR A O 1
ATOM 710 N N . THR A 1 95 ? -2.559 -0.220 3.505 1.00 96.12 95 THR A N 1
ATOM 711 C CA . THR A 1 95 ? -3.939 -0.521 3.915 1.00 96.12 95 THR A CA 1
ATOM 712 C C . THR A 1 95 ? -4.166 -2.020 4.093 1.00 96.12 95 THR A C 1
ATOM 714 O O . THR A 1 95 ? -4.719 -2.423 5.114 1.00 96.12 95 THR A O 1
ATOM 717 N N . ILE A 1 96 ? -3.723 -2.862 3.148 1.00 96.94 96 ILE A N 1
ATOM 718 C CA . ILE A 1 96 ? -3.930 -4.310 3.267 1.00 96.94 96 ILE A CA 1
ATOM 719 C C . ILE A 1 96 ? -3.097 -4.916 4.395 1.00 96.94 96 ILE A C 1
ATOM 721 O O . ILE A 1 96 ? -3.584 -5.787 5.112 1.00 96.94 96 ILE A O 1
ATOM 725 N N . MET A 1 97 ? -1.857 -4.447 4.579 1.00 96.25 97 MET A N 1
ATOM 726 C CA . MET A 1 97 ? -1.018 -4.920 5.675 1.00 96.25 97 MET A CA 1
ATOM 727 C C . MET A 1 97 ? -1.647 -4.518 7.005 1.00 96.25 97 MET A C 1
ATOM 729 O O . MET A 1 97 ? -1.884 -5.382 7.841 1.00 96.25 97 MET A O 1
ATOM 733 N N . LEU A 1 98 ? -2.020 -3.246 7.162 1.00 96.69 98 LEU A N 1
ATOM 734 C CA . LEU A 1 98 ? -2.678 -2.732 8.359 1.00 96.69 98 LEU A CA 1
ATOM 735 C C . LEU A 1 98 ? -3.963 -3.504 8.689 1.00 96.69 98 LEU A C 1
ATOM 737 O O . LEU A 1 98 ? -4.215 -3.791 9.856 1.00 96.69 98 LEU A O 1
ATOM 741 N N . ALA A 1 99 ? -4.740 -3.899 7.676 1.00 97.12 99 ALA A N 1
ATOM 742 C CA . ALA A 1 99 ? -5.953 -4.698 7.841 1.00 97.12 99 ALA A CA 1
ATOM 743 C C . ALA A 1 99 ? -5.691 -6.141 8.318 1.00 97.12 99 ALA A C 1
ATOM 745 O O . ALA A 1 99 ? -6.544 -6.714 8.994 1.00 97.12 99 ALA A O 1
ATOM 746 N N . ALA A 1 100 ? -4.538 -6.727 7.978 1.00 97.31 100 ALA A N 1
ATOM 747 C CA . ALA A 1 100 ? -4.280 -8.159 8.142 1.00 97.31 100 ALA A CA 1
ATOM 748 C C . ALA A 1 100 ? -3.277 -8.510 9.251 1.00 97.31 100 ALA A C 1
ATOM 750 O O . ALA A 1 100 ? -3.451 -9.524 9.924 1.00 97.31 100 ALA A O 1
ATOM 751 N N . VAL A 1 101 ? -2.223 -7.711 9.444 1.00 97.06 101 VAL A N 1
ATOM 752 C CA . VAL A 1 101 ? -1.090 -8.096 10.302 1.00 97.06 101 VAL A CA 1
ATOM 753 C C . VAL A 1 101 ? -1.453 -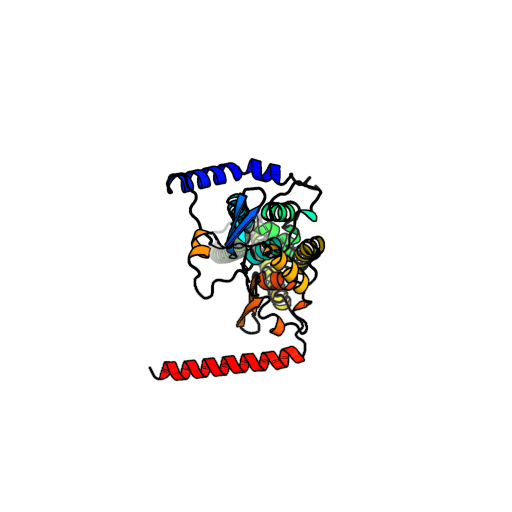8.106 11.783 1.00 97.06 101 VAL A C 1
ATOM 755 O O . VAL A 1 101 ? -2.158 -7.217 12.258 1.00 97.06 101 VAL A O 1
ATOM 758 N N . ASP A 1 102 ? -0.948 -9.096 12.513 1.00 94.44 102 ASP A N 1
ATOM 759 C CA . ASP A 1 102 ? -1.166 -9.270 13.949 1.00 94.44 102 ASP A CA 1
ATOM 760 C C . ASP A 1 102 ? 0.144 -9.695 14.623 1.00 94.44 102 ASP A C 1
ATOM 762 O O . ASP A 1 102 ? 0.774 -10.665 14.194 1.00 94.44 102 ASP A O 1
ATOM 766 N N . LYS A 1 103 ? 0.543 -8.988 15.690 1.00 93.44 103 LYS A N 1
ATOM 767 C CA . LYS A 1 103 ? 1.816 -9.193 16.402 1.00 93.44 103 LYS A CA 1
ATOM 768 C C . LYS A 1 103 ? 2.035 -10.630 16.876 1.00 93.44 103 LYS A C 1
ATOM 770 O O . LYS A 1 103 ? 3.179 -11.081 16.918 1.00 93.44 103 LYS A O 1
ATOM 775 N N . LYS A 1 104 ? 0.966 -11.395 17.139 1.00 93.50 104 LYS A N 1
ATOM 776 C CA . LYS A 1 104 ? 1.069 -12.813 17.539 1.00 93.50 104 LYS A CA 1
ATOM 777 C C . LYS A 1 104 ? 1.768 -13.695 16.497 1.00 93.50 104 LYS A C 1
ATOM 779 O O . LYS A 1 104 ? 2.362 -14.707 16.852 1.00 93.50 104 LYS A O 1
ATOM 784 N N . ASN A 1 105 ? 1.729 -13.299 15.223 1.00 94.62 105 ASN A N 1
ATOM 785 C CA . ASN A 1 105 ? 2.346 -14.034 14.116 1.00 94.62 105 ASN A CA 1
ATOM 786 C C . ASN A 1 105 ? 3.807 -13.610 13.856 1.00 94.62 105 ASN A C 1
ATOM 788 O O . ASN A 1 105 ? 4.413 -14.033 12.868 1.00 94.62 105 ASN A O 1
ATOM 792 N N . TYR A 1 106 ? 4.373 -12.763 14.724 1.00 93.75 106 TYR A N 1
ATOM 793 C CA . TYR A 1 106 ? 5.705 -12.170 14.593 1.00 93.75 106 TYR A CA 1
ATOM 794 C C . TYR A 1 106 ? 6.520 -12.273 15.902 1.00 93.75 106 TYR A C 1
ATOM 796 O O . TYR A 1 106 ? 7.015 -11.260 16.390 1.00 93.75 106 TYR A O 1
ATOM 804 N N . PRO A 1 107 ? 6.696 -13.475 16.488 1.00 91.06 107 PRO A N 1
ATOM 805 C CA . PRO A 1 107 ? 7.268 -13.636 17.831 1.00 91.06 107 PRO A CA 1
ATOM 806 C C . PRO A 1 107 ? 8.780 -13.368 17.921 1.00 91.06 107 PRO A C 1
ATOM 808 O O . PRO A 1 107 ? 9.320 -13.276 19.019 1.00 91.06 107 PRO A O 1
ATOM 811 N N . ASP A 1 108 ? 9.481 -13.274 16.788 1.00 88.06 108 ASP A N 1
ATOM 812 C CA . ASP A 1 108 ? 10.933 -13.061 16.733 1.00 88.06 108 ASP A CA 1
ATOM 813 C C . ASP A 1 108 ? 11.366 -11.635 17.101 1.00 88.06 108 ASP A C 1
ATOM 815 O O . ASP A 1 108 ? 12.556 -11.382 17.277 1.00 88.06 108 ASP A O 1
ATOM 819 N N . GLU A 1 109 ? 10.426 -10.700 17.215 1.00 85.44 109 GLU A N 1
ATOM 820 C CA . GLU A 1 109 ? 10.705 -9.310 17.552 1.00 85.44 109 GLU A CA 1
ATOM 821 C C . GLU A 1 109 ? 9.572 -8.745 18.413 1.00 85.44 109 GLU A C 1
ATOM 823 O O . GLU A 1 109 ? 8.400 -9.031 18.175 1.00 85.44 109 GLU A O 1
ATOM 828 N N . LYS A 1 110 ? 9.908 -7.941 19.426 1.00 88.12 110 LYS A N 1
ATOM 829 C CA . LYS A 1 110 ? 8.898 -7.298 20.271 1.00 88.12 110 LYS A CA 1
ATOM 830 C C . LYS A 1 110 ? 8.291 -6.115 19.514 1.00 88.12 110 LYS A C 1
ATOM 832 O O . LYS A 1 110 ? 8.860 -5.027 19.522 1.00 88.12 110 LYS A O 1
ATOM 837 N N . LEU A 1 111 ? 7.169 -6.369 18.847 1.00 92.50 111 LEU A N 1
ATOM 838 C CA . LEU A 1 111 ? 6.410 -5.397 18.062 1.00 92.50 111 LEU A CA 1
ATOM 839 C C . LEU A 1 111 ? 5.068 -5.153 18.754 1.00 92.50 111 LEU A C 1
ATOM 841 O O . LEU A 1 111 ? 4.319 -6.099 19.007 1.00 92.50 111 LEU A O 1
ATOM 845 N N . GLU A 1 112 ? 4.767 -3.898 19.065 1.00 90.75 112 GLU A N 1
ATOM 846 C CA . GLU A 1 112 ? 3.529 -3.520 19.751 1.00 90.75 112 GLU A CA 1
ATOM 847 C C . GLU A 1 112 ? 2.458 -3.019 18.781 1.00 90.75 112 GLU A C 1
ATOM 849 O O . GLU A 1 112 ? 1.271 -3.256 19.020 1.00 90.75 112 GLU A O 1
ATOM 854 N N . LEU A 1 113 ? 2.868 -2.361 17.691 1.00 95.00 113 LEU A N 1
ATOM 855 C CA . LEU A 1 113 ? 1.973 -1.699 16.737 1.00 95.00 113 LEU A CA 1
ATOM 856 C C . LEU A 1 113 ? 1.962 -2.392 15.371 1.00 95.00 113 LEU A C 1
ATOM 858 O O . LEU A 1 113 ? 2.967 -2.962 14.935 1.00 95.00 113 LEU A O 1
ATOM 862 N N . GLN A 1 114 ? 0.851 -2.290 14.637 1.00 95.38 114 GLN A N 1
ATOM 863 C CA . GLN A 1 114 ? 0.763 -2.848 13.286 1.00 95.38 114 GLN A CA 1
ATOM 864 C C . GLN A 1 114 ? 1.734 -2.158 12.320 1.00 95.38 114 GLN A C 1
ATOM 866 O O . GLN A 1 114 ? 2.350 -2.826 11.486 1.00 95.38 114 GLN A O 1
ATOM 871 N N . SER A 1 115 ? 1.935 -0.846 12.455 1.00 95.75 115 SER A N 1
ATOM 872 C CA . SER A 1 115 ? 2.925 -0.085 11.682 1.00 95.75 115 SER A CA 1
ATOM 873 C C . SER A 1 115 ? 4.365 -0.558 11.898 1.00 95.75 115 SER A C 1
ATOM 875 O O . SER A 1 115 ? 5.151 -0.536 10.950 1.00 95.75 115 SER A O 1
ATOM 877 N N . GLU A 1 116 ? 4.719 -1.053 13.088 1.00 95.44 116 GLU A N 1
ATOM 878 C CA . GLU A 1 116 ? 6.042 -1.639 13.348 1.00 95.44 116 GLU A CA 1
ATOM 879 C C . GLU A 1 116 ? 6.216 -2.957 12.581 1.00 95.44 116 GLU A C 1
ATOM 881 O O . GLU A 1 116 ? 7.268 -3.203 11.986 1.00 95.44 116 GLU A O 1
ATOM 886 N N . ILE A 1 117 ? 5.162 -3.777 12.511 1.00 95.81 117 ILE A N 1
ATOM 887 C CA . ILE A 1 117 ? 5.144 -5.007 11.704 1.00 95.81 117 ILE A CA 1
ATOM 888 C C . ILE A 1 117 ? 5.259 -4.676 10.212 1.00 95.81 117 ILE A C 1
ATOM 890 O O . ILE A 1 117 ? 6.033 -5.304 9.489 1.00 95.81 117 ILE A O 1
ATOM 894 N N . MET A 1 118 ? 4.533 -3.661 9.743 1.00 94.56 118 MET A N 1
ATOM 895 C CA . MET A 1 118 ? 4.614 -3.185 8.358 1.00 94.56 118 MET A CA 1
ATOM 896 C C . MET A 1 118 ? 6.025 -2.700 8.015 1.00 94.56 118 MET A C 1
ATOM 898 O O . MET A 1 118 ? 6.576 -3.058 6.972 1.00 94.56 118 MET A O 1
ATOM 902 N N . LEU A 1 119 ? 6.635 -1.923 8.914 1.00 92.94 119 LEU A N 1
ATOM 903 C CA . LEU A 1 119 ? 8.008 -1.457 8.774 1.00 92.94 119 LEU A CA 1
ATOM 904 C C . LEU A 1 119 ? 8.989 -2.634 8.731 1.00 92.94 119 LEU A C 1
ATOM 906 O O . LEU A 1 119 ? 9.882 -2.649 7.886 1.00 92.94 119 LEU A O 1
ATOM 910 N N . ARG A 1 120 ? 8.798 -3.654 9.575 1.00 93.00 120 ARG A N 1
ATOM 911 C CA . ARG A 1 120 ? 9.600 -4.882 9.548 1.00 93.00 120 ARG A CA 1
ATOM 912 C C . ARG A 1 120 ? 9.555 -5.573 8.190 1.00 93.00 120 ARG A C 1
ATOM 914 O O . ARG A 1 120 ? 10.606 -5.925 7.654 1.00 93.00 120 ARG A O 1
ATOM 921 N N . GLU A 1 121 ? 8.356 -5.799 7.653 1.00 92.44 121 GLU A N 1
ATOM 922 C CA . GLU A 1 121 ? 8.187 -6.474 6.360 1.00 92.44 121 GLU A CA 1
ATOM 923 C C . GLU A 1 121 ? 8.863 -5.690 5.239 1.00 92.44 121 GLU A C 1
ATOM 925 O O . GLU A 1 121 ? 9.486 -6.280 4.359 1.00 92.44 121 GLU A O 1
ATOM 930 N N . LEU A 1 122 ? 8.809 -4.359 5.305 1.00 89.00 122 LEU A N 1
ATOM 931 C CA . LEU A 1 122 ? 9.486 -3.492 4.355 1.00 89.00 122 LEU A CA 1
ATOM 932 C C . LEU A 1 122 ? 11.018 -3.540 4.501 1.00 89.00 122 LEU A C 1
ATOM 934 O O . LEU A 1 122 ? 11.714 -3.681 3.500 1.00 89.00 122 LEU A O 1
ATOM 938 N N . LEU A 1 123 ? 11.556 -3.442 5.722 1.00 88.31 123 LEU A N 1
ATOM 939 C CA . LEU A 1 123 ? 13.005 -3.440 5.977 1.00 88.31 123 LEU A CA 1
ATOM 940 C C . LEU A 1 123 ? 13.673 -4.772 5.619 1.00 88.31 123 LEU A C 1
ATOM 942 O O . LEU A 1 123 ? 14.854 -4.801 5.267 1.00 88.31 123 LEU A O 1
ATOM 946 N N . ARG A 1 124 ? 12.932 -5.879 5.722 1.00 88.44 124 ARG A N 1
ATOM 947 C CA . ARG A 1 124 ? 13.422 -7.220 5.376 1.00 88.44 124 ARG A CA 1
ATOM 948 C C . ARG A 1 124 ? 13.219 -7.570 3.900 1.00 88.44 124 ARG A C 1
ATOM 950 O O . ARG A 1 124 ? 13.782 -8.563 3.439 1.00 88.44 124 ARG A O 1
ATOM 957 N N . TYR A 1 125 ? 12.451 -6.777 3.156 1.00 87.75 125 TYR A N 1
ATOM 958 C CA . TYR A 1 125 ? 12.193 -7.017 1.743 1.00 87.75 125 TYR A CA 1
ATOM 959 C C . TYR A 1 125 ? 13.135 -6.201 0.853 1.00 87.75 125 TYR A C 1
ATOM 961 O O . TYR A 1 125 ? 13.186 -4.974 0.905 1.00 87.75 125 TYR A O 1
ATOM 969 N N . ASP A 1 126 ? 13.880 -6.884 -0.017 1.00 86.38 126 ASP A N 1
ATOM 970 C CA . ASP A 1 126 ? 14.700 -6.205 -1.018 1.00 86.38 126 ASP A CA 1
ATOM 971 C C . ASP A 1 126 ? 13.797 -5.633 -2.120 1.00 86.38 126 ASP A C 1
ATOM 973 O O . ASP A 1 126 ? 13.286 -6.365 -2.968 1.00 86.38 126 ASP A O 1
ATOM 977 N N . LEU A 1 127 ? 13.627 -4.308 -2.134 1.00 81.19 127 LEU A N 1
ATOM 978 C CA . LEU A 1 127 ? 12.805 -3.597 -3.120 1.00 81.19 127 LEU A CA 1
ATOM 979 C C . LEU A 1 127 ? 13.227 -3.874 -4.573 1.00 81.19 127 LEU A C 1
ATOM 981 O O . LEU A 1 127 ? 12.398 -3.763 -5.479 1.00 81.19 127 LEU A O 1
ATOM 985 N N . TRP A 1 128 ? 14.472 -4.296 -4.830 1.00 81.69 128 TRP A N 1
ATOM 986 C CA . TRP A 1 128 ? 14.889 -4.719 -6.171 1.00 81.69 128 TRP A CA 1
ATOM 987 C C . TRP A 1 128 ? 14.177 -5.983 -6.655 1.00 81.69 128 TRP A C 1
ATOM 989 O O . TRP A 1 128 ? 14.104 -6.206 -7.867 1.00 81.69 128 TRP A O 1
ATOM 999 N N . GLN A 1 129 ? 13.607 -6.782 -5.751 1.00 85.12 129 GLN A N 1
ATOM 1000 C CA . GLN A 1 129 ? 12.778 -7.932 -6.105 1.00 85.12 129 GLN A CA 1
ATOM 1001 C C . GLN A 1 129 ? 11.469 -7.518 -6.785 1.00 85.12 129 GLN A C 1
ATOM 1003 O O . GLN A 1 129 ? 10.940 -8.305 -7.568 1.00 85.12 129 GLN A O 1
ATOM 1008 N N . LEU A 1 130 ? 10.987 -6.282 -6.577 1.00 82.50 130 LEU A N 1
ATOM 1009 C CA . LEU A 1 130 ? 9.843 -5.723 -7.315 1.00 82.50 130 LEU A CA 1
ATOM 1010 C C . LEU A 1 130 ? 10.144 -5.543 -8.804 1.00 82.50 130 LEU A C 1
ATOM 1012 O O . LEU A 1 130 ? 9.234 -5.555 -9.632 1.00 82.50 130 LEU A O 1
ATOM 1016 N N . VAL A 1 131 ? 11.425 -5.391 -9.152 1.00 83.69 131 VAL A N 1
ATOM 1017 C CA . VAL A 1 131 ? 11.878 -5.321 -10.538 1.00 83.69 131 VAL A CA 1
ATOM 1018 C C . VAL A 1 131 ? 12.053 -6.746 -11.064 1.00 83.69 131 VAL A C 1
ATOM 1020 O O . VAL A 1 131 ? 13.164 -7.280 -11.145 1.00 83.69 131 VAL A O 1
ATOM 1023 N N . ASP A 1 132 ? 10.938 -7.396 -11.386 1.00 84.19 132 ASP A N 1
ATOM 1024 C CA . ASP A 1 132 ? 10.877 -8.784 -11.858 1.00 84.19 132 ASP A CA 1
ATOM 1025 C C . ASP A 1 132 ? 10.813 -8.924 -13.391 1.00 84.19 132 ASP A C 1
ATOM 1027 O O . ASP A 1 132 ? 10.656 -10.023 -13.920 1.00 84.19 132 ASP A O 1
ATOM 1031 N N . GLY A 1 133 ? 11.027 -7.821 -14.111 1.00 79.19 133 GLY A N 1
ATOM 1032 C CA . GLY A 1 133 ? 11.147 -7.792 -15.564 1.00 79.19 133 GLY A CA 1
ATOM 1033 C C . GLY A 1 133 ? 12.395 -8.484 -16.125 1.00 79.19 133 GLY A C 1
ATOM 1034 O O . GLY A 1 133 ? 13.295 -8.939 -15.413 1.00 79.19 133 GLY A O 1
ATOM 1035 N N . HIS A 1 134 ? 12.480 -8.523 -17.455 1.00 80.69 134 HIS A N 1
ATOM 1036 C CA . HIS A 1 134 ? 13.604 -9.117 -18.187 1.00 80.69 134 HIS A CA 1
ATOM 1037 C C . HIS A 1 134 ? 14.964 -8.523 -17.759 1.00 80.69 134 HIS A C 1
ATOM 1039 O O . HIS A 1 134 ? 15.064 -7.329 -17.475 1.00 80.69 134 HIS A O 1
ATOM 1045 N N . TRP A 1 135 ? 16.042 -9.320 -17.781 1.00 77.94 135 TRP A N 1
ATOM 1046 C CA . TRP A 1 135 ? 17.372 -8.920 -17.281 1.00 77.94 135 TRP A 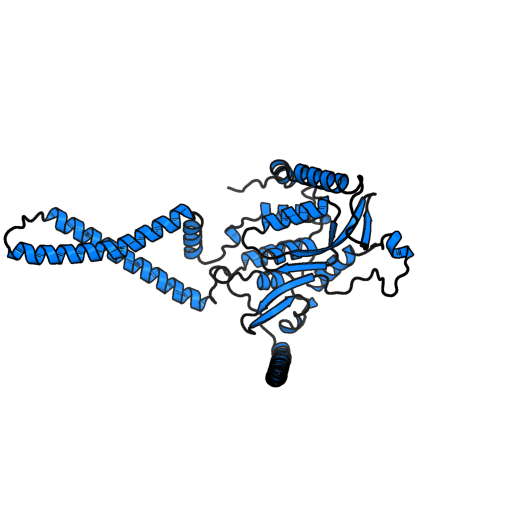CA 1
ATOM 1047 C C . TRP A 1 135 ? 17.888 -7.595 -17.874 1.00 77.94 135 TRP A C 1
ATOM 1049 O O . TRP A 1 135 ? 18.460 -6.767 -17.165 1.00 77.94 135 TRP A O 1
ATOM 1059 N N . LEU A 1 136 ? 17.629 -7.360 -19.163 1.00 70.31 136 LEU A N 1
ATOM 1060 C CA . LEU A 1 136 ? 17.982 -6.111 -19.844 1.00 70.31 136 LEU A CA 1
ATOM 1061 C C . LEU A 1 136 ? 17.236 -4.899 -19.260 1.00 70.31 136 LEU A C 1
ATOM 1063 O O . LEU A 1 136 ? 17.836 -3.844 -19.071 1.00 70.31 136 LEU A O 1
ATOM 1067 N N . ALA A 1 137 ? 15.955 -5.054 -18.915 1.00 70.44 137 ALA A N 1
ATOM 1068 C CA . ALA A 1 137 ? 15.174 -3.998 -18.283 1.00 70.44 137 ALA A CA 1
ATOM 1069 C C . ALA A 1 137 ? 15.681 -3.692 -16.866 1.00 70.44 137 ALA A C 1
ATOM 1071 O O . ALA A 1 137 ? 15.832 -2.523 -16.517 1.00 70.44 137 ALA A O 1
ATOM 1072 N N . LYS A 1 138 ? 16.067 -4.718 -16.089 1.00 77.00 138 LYS A N 1
ATOM 1073 C CA . LYS A 1 138 ? 16.719 -4.523 -14.779 1.00 77.00 138 LYS A CA 1
ATOM 1074 C C . LYS A 1 138 ? 18.009 -3.708 -14.905 1.00 77.00 138 LYS A C 1
ATOM 1076 O O . LYS A 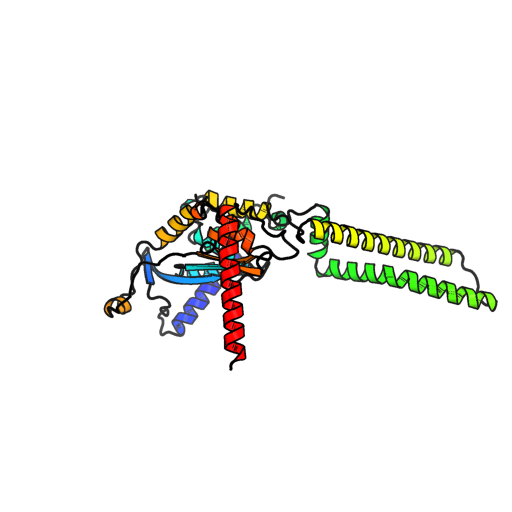1 138 ? 18.256 -2.807 -14.104 1.00 77.00 138 LYS A O 1
ATOM 1081 N N . ARG A 1 139 ? 18.827 -3.998 -15.927 1.00 73.81 139 ARG A N 1
ATOM 1082 C CA . ARG A 1 139 ? 20.079 -3.272 -16.198 1.00 73.81 139 ARG A CA 1
ATOM 1083 C C . ARG A 1 139 ? 19.822 -1.810 -16.564 1.00 73.81 139 ARG A C 1
ATOM 1085 O O . ARG A 1 139 ? 20.515 -0.940 -16.048 1.00 73.81 139 ARG A O 1
ATOM 1092 N N . LEU A 1 140 ? 18.812 -1.536 -17.390 1.00 69.56 140 LEU A N 1
ATOM 1093 C CA . LEU A 1 140 ? 18.419 -0.166 -17.731 1.00 69.56 140 LEU A CA 1
ATOM 1094 C C . LEU A 1 140 ? 17.892 0.594 -16.513 1.00 69.56 140 LEU A C 1
ATOM 1096 O O . LEU A 1 140 ? 18.357 1.698 -16.252 1.00 69.56 140 LEU A O 1
ATOM 1100 N N . ILE A 1 141 ? 17.001 -0.006 -15.722 1.00 73.19 141 ILE A N 1
ATOM 1101 C CA . ILE A 1 141 ? 16.470 0.614 -14.501 1.00 73.19 141 ILE A CA 1
ATOM 1102 C C . ILE A 1 141 ? 17.607 0.974 -13.534 1.00 73.19 141 ILE A C 1
ATOM 1104 O O . ILE A 1 141 ? 17.631 2.088 -13.018 1.00 73.19 141 ILE A O 1
ATOM 1108 N N . ARG A 1 142 ? 18.610 0.101 -13.356 1.00 72.94 142 ARG A N 1
ATOM 1109 C CA . ARG A 1 142 ? 19.802 0.416 -12.542 1.00 72.94 142 ARG A CA 1
ATOM 1110 C C . ARG A 1 142 ? 20.598 1.612 -13.072 1.00 72.94 142 ARG A C 1
ATOM 1112 O O . ARG A 1 142 ? 21.067 2.422 -12.280 1.00 72.94 142 ARG A O 1
ATOM 1119 N N . ILE A 1 143 ? 20.739 1.744 -14.391 1.00 66.00 143 ILE A N 1
ATOM 1120 C CA . ILE A 1 143 ? 21.418 2.893 -15.016 1.00 66.00 143 ILE A CA 1
ATOM 1121 C C . ILE A 1 143 ? 20.600 4.183 -14.818 1.00 66.00 143 ILE A C 1
ATOM 1123 O O . ILE A 1 143 ? 21.177 5.237 -14.554 1.00 66.00 143 ILE A O 1
ATOM 1127 N N . PHE A 1 144 ? 19.269 4.100 -14.906 1.00 61.28 144 PHE A N 1
ATOM 1128 C CA . PHE A 1 144 ? 18.358 5.241 -14.760 1.00 61.28 144 PHE A CA 1
ATOM 1129 C C . PHE A 1 144 ? 18.153 5.701 -13.308 1.00 61.28 144 PHE A C 1
ATOM 1131 O O . PHE A 1 144 ? 17.994 6.898 -13.089 1.00 61.28 144 PHE A O 1
ATOM 1138 N N . ILE A 1 145 ? 18.191 4.801 -12.318 1.00 63.88 145 ILE A N 1
ATOM 1139 C CA . ILE A 1 145 ? 18.047 5.148 -10.889 1.00 63.88 145 ILE A CA 1
ATOM 1140 C C . ILE A 1 145 ? 19.236 5.975 -10.375 1.00 63.88 145 ILE A C 1
ATOM 1142 O O . ILE A 1 145 ? 19.057 6.819 -9.499 1.00 63.88 145 ILE A O 1
ATOM 1146 N N . ASN A 1 146 ? 20.417 5.867 -10.997 1.00 62.00 146 ASN A N 1
ATOM 1147 C CA . ASN A 1 146 ? 21.480 6.871 -10.864 1.00 62.00 146 ASN A CA 1
ATOM 1148 C C . ASN A 1 146 ? 21.112 8.144 -11.656 1.00 62.00 146 ASN A C 1
ATOM 1150 O O . ASN A 1 146 ? 21.797 8.547 -12.600 1.00 62.00 146 ASN A O 1
ATOM 1154 N N . TYR A 1 147 ? 19.998 8.766 -11.257 1.00 56.59 147 TYR A N 1
ATOM 1155 C CA . TYR A 1 147 ? 19.174 9.725 -12.003 1.00 56.59 147 TYR A CA 1
ATOM 1156 C C . TYR A 1 147 ? 19.964 10.884 -12.616 1.00 56.59 147 TYR A C 1
ATOM 1158 O O . TYR A 1 147 ? 19.693 11.322 -13.736 1.00 56.59 147 TYR A O 1
ATOM 1166 N N . ARG A 1 148 ? 21.004 11.350 -11.915 1.00 57.47 148 ARG A N 1
ATOM 1167 C CA . ARG A 1 148 ? 21.848 12.468 -12.356 1.00 57.47 148 ARG A CA 1
ATOM 1168 C C . ARG A 1 148 ? 22.918 12.062 -13.373 1.00 57.47 148 ARG A C 1
ATOM 1170 O O . ARG A 1 148 ? 23.276 12.878 -14.217 1.00 57.47 148 ARG A O 1
ATOM 1177 N N . PHE A 1 149 ? 23.417 10.829 -13.310 1.00 59.66 149 PHE A N 1
ATOM 1178 C CA . PHE A 1 149 ? 24.444 10.324 -14.222 1.00 59.66 149 PHE A CA 1
ATOM 1179 C C . PHE A 1 149 ? 23.819 9.728 -15.488 1.00 59.66 149 PHE A C 1
ATOM 1181 O O . PHE A 1 149 ? 24.191 10.117 -16.593 1.00 59.66 149 PHE A O 1
ATOM 1188 N N . GLY A 1 150 ? 22.815 8.856 -15.338 1.00 63.97 150 GLY A N 1
ATOM 1189 C CA . GLY A 1 150 ? 22.202 8.130 -16.453 1.00 63.97 150 GLY A CA 1
ATOM 1190 C C . GLY A 1 150 ? 21.526 9.044 -17.477 1.00 63.97 150 GLY A C 1
ATOM 1191 O O . GLY A 1 150 ? 21.759 8.910 -18.677 1.00 63.97 150 GLY A O 1
ATOM 1192 N N . THR A 1 151 ? 20.748 10.031 -17.022 1.00 68.88 151 THR A N 1
ATOM 1193 C CA . THR A 1 151 ? 20.034 10.951 -17.928 1.00 68.88 151 THR A CA 1
ATOM 1194 C C . THR A 1 151 ? 20.970 11.934 -18.636 1.00 68.88 151 THR A C 1
ATOM 1196 O O . THR A 1 151 ? 20.749 12.250 -19.804 1.00 68.88 151 THR A O 1
ATOM 1199 N N . ARG A 1 152 ? 22.039 12.396 -17.970 1.00 76.88 152 ARG A N 1
ATOM 1200 C CA . ARG A 1 152 ? 23.066 13.253 -18.586 1.00 76.88 152 ARG A CA 1
ATOM 1201 C C . ARG A 1 152 ? 23.874 12.489 -19.623 1.00 76.88 152 ARG A C 1
ATOM 1203 O O . ARG A 1 152 ? 24.008 12.971 -20.742 1.00 76.88 152 ARG A O 1
ATOM 1210 N N . LEU A 1 153 ? 24.352 11.296 -19.272 1.00 77.56 153 LEU A N 1
ATOM 1211 C CA . LEU A 1 153 ? 25.097 10.437 -20.187 1.00 77.56 153 LEU A CA 1
ATOM 1212 C C . LEU A 1 153 ? 24.260 10.105 -21.425 1.00 77.56 153 LEU A C 1
ATOM 1214 O O . LEU A 1 153 ? 24.744 10.256 -22.539 1.00 77.56 153 LEU A O 1
ATOM 1218 N N . LEU A 1 154 ? 22.989 9.733 -21.249 1.00 77.94 154 LEU A N 1
ATOM 1219 C CA . LEU A 1 154 ? 22.104 9.414 -22.368 1.00 77.94 154 LEU A CA 1
ATOM 1220 C C . LEU A 1 154 ? 21.868 10.620 -23.290 1.00 77.94 154 LEU A C 1
ATOM 1222 O O . LEU A 1 154 ? 21.938 10.471 -24.506 1.00 77.94 154 LEU A O 1
ATOM 1226 N N . LYS A 1 155 ? 21.642 11.820 -22.735 1.00 83.00 155 LYS A N 1
ATOM 1227 C CA . LYS A 1 155 ? 21.506 13.055 -23.528 1.00 83.00 155 LYS A CA 1
ATOM 1228 C C . LYS A 1 155 ? 22.779 13.377 -24.309 1.00 83.00 155 LYS A C 1
ATOM 1230 O O . LYS A 1 155 ? 22.685 13.742 -25.476 1.00 83.00 155 LYS A O 1
ATOM 1235 N N . ILE A 1 156 ? 23.949 13.212 -23.687 1.00 85.50 156 ILE A N 1
ATOM 1236 C CA . ILE A 1 156 ? 25.246 13.413 -24.345 1.00 85.50 156 ILE A CA 1
ATOM 1237 C C . ILE A 1 156 ? 25.434 12.392 -25.467 1.00 85.50 156 ILE A C 1
ATOM 1239 O O . ILE A 1 156 ? 25.806 12.780 -26.566 1.00 85.50 156 ILE A O 1
ATOM 1243 N N . LEU A 1 157 ? 25.136 11.113 -25.224 1.00 84.44 157 LEU A N 1
ATOM 1244 C CA . LEU A 1 157 ? 25.269 10.056 -26.227 1.00 84.44 157 LEU A CA 1
ATOM 1245 C C . LEU A 1 157 ? 24.331 10.273 -27.417 1.00 84.44 157 LEU A C 1
ATOM 1247 O O . LEU A 1 157 ? 24.783 10.190 -28.552 1.00 84.44 157 LEU A O 1
ATOM 1251 N N . ILE A 1 158 ? 23.055 10.597 -27.178 1.00 85.38 158 ILE A N 1
ATOM 1252 C CA . ILE A 1 158 ? 22.090 10.901 -28.248 1.00 85.38 158 ILE A CA 1
ATOM 1253 C C . ILE A 1 158 ? 22.518 12.161 -29.009 1.00 85.38 158 ILE A C 1
ATOM 1255 O O . ILE A 1 158 ? 22.537 12.158 -30.237 1.00 85.38 158 ILE A O 1
ATOM 1259 N N . GLY A 1 159 ? 22.900 13.222 -28.291 1.00 87.00 159 GLY A N 1
ATOM 1260 C CA . GLY A 1 159 ? 23.380 14.464 -28.893 1.00 87.00 159 GLY A CA 1
ATOM 1261 C C . GLY A 1 159 ? 24.611 14.234 -29.767 1.00 87.00 159 GLY A C 1
ATOM 1262 O O . GLY A 1 159 ? 24.613 14.622 -30.928 1.00 87.00 159 GLY A O 1
ATOM 1263 N N . ALA A 1 160 ? 25.621 13.530 -29.255 1.00 87.31 160 ALA A N 1
ATOM 1264 C CA . ALA A 1 160 ? 26.824 13.171 -30.001 1.00 87.31 160 ALA A CA 1
ATOM 1265 C C . ALA A 1 160 ? 26.501 12.295 -31.222 1.00 87.31 160 ALA A C 1
ATOM 1267 O O . ALA A 1 160 ? 27.014 12.551 -32.307 1.00 87.31 160 ALA A O 1
ATOM 1268 N N . ALA A 1 161 ? 25.609 11.313 -31.071 1.00 88.81 161 ALA A N 1
ATOM 1269 C CA . ALA A 1 161 ? 25.193 10.409 -32.140 1.00 88.81 161 ALA A CA 1
ATOM 1270 C C . ALA A 1 161 ? 24.462 11.110 -33.301 1.00 88.81 161 ALA A C 1
ATOM 1272 O O . ALA A 1 161 ? 24.485 10.606 -34.420 1.00 88.81 161 ALA A O 1
ATOM 1273 N N . ILE A 1 162 ? 23.838 12.268 -33.057 1.00 88.00 162 ILE A N 1
ATOM 1274 C CA . ILE A 1 162 ? 23.164 13.079 -34.085 1.00 88.00 162 ILE A CA 1
ATOM 1275 C C . ILE A 1 162 ? 24.096 14.167 -34.631 1.00 88.00 162 ILE A C 1
ATOM 1277 O O . ILE A 1 162 ? 24.183 14.369 -35.840 1.00 88.00 162 ILE A O 1
ATOM 1281 N N . VAL A 1 163 ? 24.804 14.875 -33.749 1.00 91.69 163 VAL A N 1
ATOM 1282 C CA . VAL A 1 163 ? 25.587 16.066 -34.100 1.00 91.69 163 VAL A CA 1
ATOM 1283 C C . VAL A 1 163 ? 26.886 15.701 -34.815 1.00 91.69 163 VAL A C 1
ATOM 1285 O O . VAL A 1 163 ? 27.225 16.344 -35.805 1.00 91.69 163 VAL A O 1
ATOM 1288 N N . ILE A 1 164 ? 27.606 14.665 -34.370 1.00 91.75 164 ILE A N 1
ATOM 1289 C CA . ILE A 1 164 ? 28.904 14.290 -34.957 1.00 91.75 164 ILE A CA 1
ATOM 1290 C C . ILE A 1 164 ? 28.770 13.920 -36.446 1.00 91.75 164 ILE A C 1
ATOM 1292 O O . ILE A 1 164 ? 29.547 14.459 -37.238 1.00 91.75 164 ILE A O 1
ATOM 1296 N N . PRO A 1 165 ? 27.795 13.091 -36.882 1.00 89.19 165 PRO A N 1
ATOM 1297 C CA . PRO A 1 165 ? 27.608 12.807 -38.306 1.00 89.19 165 PRO A CA 1
ATOM 1298 C C . PRO A 1 165 ? 27.267 14.048 -39.138 1.00 89.19 165 PRO A C 1
ATOM 1300 O O . PRO A 1 165 ? 27.742 14.175 -40.264 1.00 89.19 165 PRO A O 1
ATOM 1303 N N . VAL A 1 166 ? 26.483 14.984 -38.589 1.00 90.19 166 VAL A N 1
ATOM 1304 C CA . VAL A 1 166 ? 26.120 16.238 -39.273 1.00 90.19 166 VAL A CA 1
ATOM 1305 C C . VAL A 1 166 ? 27.337 17.146 -39.437 1.00 90.19 166 VAL A C 1
ATOM 1307 O O . VAL A 1 166 ? 27.577 17.655 -40.531 1.00 90.19 166 VAL A O 1
ATOM 1310 N N . ILE A 1 167 ? 28.141 17.312 -38.382 1.00 92.00 167 ILE A N 1
ATOM 1311 C CA . ILE A 1 167 ? 29.393 18.080 -38.453 1.00 92.00 167 ILE A CA 1
ATOM 1312 C C . ILE A 1 167 ? 30.351 17.423 -39.451 1.00 92.00 167 ILE A C 1
ATOM 1314 O O . ILE A 1 167 ? 30.961 18.124 -40.254 1.00 92.00 167 ILE A O 1
ATOM 1318 N N . TYR A 1 168 ? 30.458 16.092 -39.448 1.00 89.69 168 TYR A N 1
ATOM 1319 C CA . TYR A 1 168 ? 31.281 15.365 -40.413 1.00 89.69 168 TYR A CA 1
ATOM 1320 C C . TYR A 1 168 ? 30.802 15.576 -41.857 1.00 89.69 168 TYR A C 1
ATOM 1322 O O . TYR A 1 168 ? 31.611 15.852 -42.741 1.00 89.69 168 TYR A O 1
ATOM 1330 N N . ALA A 1 169 ? 29.491 15.524 -42.109 1.00 88.06 169 ALA A N 1
ATOM 1331 C CA . ALA A 1 169 ? 28.931 15.808 -43.428 1.00 88.06 169 ALA A CA 1
ATOM 1332 C C . ALA A 1 169 ? 29.243 17.245 -43.885 1.00 88.06 169 ALA A C 1
ATOM 1334 O O . ALA A 1 169 ? 29.673 17.452 -45.020 1.00 88.06 169 ALA A O 1
ATOM 1335 N N . LEU A 1 170 ? 29.103 18.232 -42.993 1.00 90.31 170 LEU A N 1
ATOM 1336 C CA . LEU A 1 170 ? 29.437 19.628 -43.283 1.00 90.31 170 LEU A CA 1
ATOM 1337 C C . LEU A 1 170 ? 30.937 19.815 -43.558 1.00 90.31 170 LEU A C 1
ATOM 1339 O O . LEU A 1 170 ? 31.306 20.498 -44.513 1.00 90.31 170 LEU A O 1
ATOM 1343 N N . TYR A 1 171 ? 31.795 19.169 -42.766 1.00 88.12 171 TYR A N 1
ATOM 1344 C CA . TYR A 1 171 ? 33.242 19.139 -42.979 1.00 88.12 171 TYR A CA 1
ATOM 1345 C C . TYR A 1 171 ? 33.592 18.625 -44.381 1.00 88.12 171 TYR A C 1
ATOM 1347 O O . TYR A 1 171 ? 34.377 19.254 -45.091 1.00 88.12 171 TYR A O 1
ATOM 1355 N N . GLN A 1 172 ? 32.948 17.541 -44.824 1.00 86.19 172 GLN A N 1
ATOM 1356 C CA . GLN A 1 172 ? 33.163 16.977 -46.159 1.00 86.19 172 GLN A CA 1
ATOM 1357 C C . GLN A 1 172 ? 32.714 17.929 -47.280 1.00 86.19 172 GLN A C 1
ATOM 1359 O O . GLN A 1 172 ? 33.391 18.025 -48.305 1.00 86.19 172 GLN A O 1
ATOM 1364 N N . VAL A 1 173 ? 31.621 18.676 -47.086 1.00 87.25 173 VAL A N 1
ATOM 1365 C CA . VAL A 1 173 ? 31.166 19.702 -48.042 1.00 87.25 173 VAL A CA 1
ATOM 1366 C C . VAL A 1 173 ? 32.178 20.844 -48.140 1.00 87.25 173 VAL A C 1
ATOM 1368 O O . VAL A 1 173 ? 32.606 21.185 -49.243 1.00 87.25 173 VAL A O 1
ATOM 1371 N N . ILE A 1 174 ? 32.609 21.405 -47.006 1.00 85.25 174 ILE A N 1
ATOM 1372 C CA . ILE A 1 174 ? 33.597 22.499 -46.968 1.00 85.25 174 ILE A CA 1
ATOM 1373 C C . ILE A 1 174 ? 34.894 22.062 -47.651 1.00 85.25 174 ILE A C 1
ATOM 1375 O O . ILE A 1 174 ? 35.410 22.767 -48.521 1.00 85.25 174 ILE A O 1
ATOM 1379 N N . ARG A 1 175 ? 35.379 20.862 -47.319 1.00 81.06 175 ARG A N 1
ATOM 1380 C CA . ARG A 1 175 ? 36.560 20.264 -47.942 1.00 81.06 175 ARG A CA 1
ATOM 1381 C C . ARG A 1 175 ? 36.408 20.135 -49.457 1.00 81.06 175 ARG A C 1
ATOM 1383 O O . ARG A 1 175 ? 37.344 20.451 -50.184 1.00 81.06 175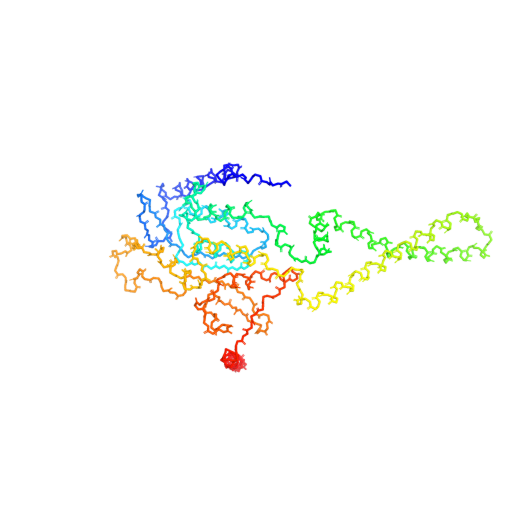 ARG A O 1
ATOM 1390 N N . HIS A 1 176 ? 35.253 19.689 -49.954 1.00 81.94 176 HIS A N 1
ATOM 1391 C CA . HIS A 1 176 ? 35.023 19.556 -51.395 1.00 81.94 176 HIS A CA 1
ATOM 1392 C C . HIS A 1 176 ? 35.187 20.895 -52.131 1.00 81.94 176 HIS A C 1
ATOM 1394 O O . HIS A 1 176 ? 35.835 20.952 -53.177 1.00 81.94 176 HIS A O 1
ATOM 1400 N N . PHE A 1 177 ? 34.636 21.979 -51.580 1.00 81.88 177 PHE A N 1
ATOM 1401 C CA . PHE A 1 177 ? 34.745 23.311 -52.183 1.00 81.88 177 PHE A CA 1
ATOM 1402 C C . PHE A 1 177 ? 36.141 23.913 -52.055 1.00 81.88 177 PHE A C 1
ATOM 1404 O O . PHE A 1 177 ? 36.618 24.569 -52.976 1.00 81.88 177 PHE A O 1
ATOM 1411 N N . ALA A 1 178 ? 36.822 23.662 -50.948 1.00 78.88 178 ALA A N 1
ATOM 1412 C CA . ALA A 1 178 ? 38.105 24.283 -50.683 1.00 78.88 178 ALA A CA 1
ATOM 1413 C C . ALA A 1 178 ? 39.301 23.502 -51.277 1.00 78.88 178 ALA A C 1
ATOM 1415 O O . ALA A 1 178 ? 40.347 24.080 -51.568 1.00 78.88 178 ALA A O 1
ATOM 1416 N N . ASN A 1 179 ? 39.119 22.215 -51.595 1.00 72.75 179 ASN A N 1
ATOM 1417 C CA . ASN A 1 179 ? 40.007 21.492 -52.509 1.00 72.75 179 ASN A CA 1
ATOM 1418 C C . ASN A 1 179 ? 39.922 22.044 -53.943 1.00 72.75 179 ASN A C 1
ATOM 1420 O O . ASN A 1 179 ? 40.933 22.068 -54.641 1.00 72.75 179 ASN A O 1
ATOM 1424 N N . LYS A 1 180 ? 38.749 22.530 -54.387 1.00 71.25 180 LYS A N 1
ATOM 1425 C CA . LYS A 1 180 ? 38.609 23.191 -55.699 1.00 71.25 180 LYS A CA 1
ATOM 1426 C C . LYS A 1 180 ? 39.326 24.543 -55.769 1.00 71.25 180 LYS A C 1
ATOM 1428 O O . LYS A 1 180 ? 39.721 24.938 -56.859 1.00 71.25 180 LYS A O 1
ATOM 1433 N N . SER A 1 181 ? 39.514 25.238 -54.645 1.00 70.12 181 SER A N 1
ATOM 1434 C CA . SER A 1 181 ? 40.252 26.510 -54.587 1.00 70.12 181 SER A CA 1
ATOM 1435 C C . SER A 1 181 ? 41.766 26.347 -54.383 1.00 70.12 181 SER A C 1
ATOM 1437 O O . SER A 1 181 ? 42.473 27.349 -54.322 1.00 70.12 181 SER A O 1
ATOM 1439 N N . GLY A 1 182 ? 42.279 25.111 -54.282 1.00 64.69 182 GLY A N 1
ATOM 1440 C CA . GLY A 1 182 ? 43.716 24.823 -54.165 1.00 64.69 182 GLY A CA 1
ATOM 1441 C C . GLY A 1 182 ? 44.357 25.203 -52.823 1.00 64.69 182 GLY A C 1
ATOM 1442 O O . GLY A 1 182 ? 45.578 25.199 -52.715 1.00 64.69 182 GLY A O 1
ATOM 1443 N N . GLN A 1 183 ? 43.561 25.535 -51.800 1.00 62.97 183 GLN A N 1
ATOM 1444 C CA . GLN A 1 183 ? 44.048 26.070 -50.518 1.00 62.97 183 GLN A CA 1
ATOM 1445 C C . GLN A 1 183 ? 44.190 25.025 -49.394 1.00 62.97 183 GLN A C 1
ATOM 1447 O O . GLN A 1 183 ? 44.631 25.368 -48.299 1.00 62.97 183 GLN A O 1
ATOM 1452 N N . TRP A 1 184 ? 43.812 23.762 -49.619 1.00 66.50 184 TRP A N 1
ATOM 1453 C CA . TRP A 1 184 ? 43.783 22.741 -48.562 1.00 66.50 184 TRP A CA 1
ATOM 1454 C C . TRP A 1 184 ? 45.027 21.850 -48.526 1.00 66.50 184 TRP A C 1
ATOM 1456 O O . TRP A 1 184 ? 45.355 21.168 -49.494 1.00 66.50 184 TRP A O 1
ATOM 1466 N N . VAL A 1 185 ? 45.672 21.792 -47.359 1.00 62.88 185 VAL A N 1
ATOM 1467 C CA . VAL A 1 185 ? 46.778 20.872 -47.059 1.00 62.88 185 VAL A CA 1
ATOM 1468 C C . VAL A 1 185 ? 46.196 19.619 -46.404 1.00 62.88 185 VAL A C 1
ATOM 1470 O O . VAL A 1 185 ? 45.633 19.685 -45.312 1.00 62.88 185 VAL A O 1
ATOM 1473 N N . SER A 1 186 ? 46.290 18.466 -47.075 1.00 58.34 186 SER A N 1
ATOM 1474 C CA . SER A 1 186 ? 45.717 17.222 -46.550 1.00 58.34 186 SER A CA 1
ATOM 1475 C C . SER A 1 186 ? 46.499 16.742 -45.329 1.00 58.34 186 SER A C 1
ATOM 1477 O O . SER A 1 186 ? 47.707 16.518 -45.416 1.00 58.34 186 SER A O 1
ATOM 1479 N N . THR A 1 187 ? 45.808 16.496 -44.221 1.00 66.25 187 THR A N 1
ATOM 1480 C CA . THR A 1 187 ? 46.345 15.705 -43.114 1.00 66.25 187 THR A CA 1
ATOM 1481 C C . THR A 1 187 ? 45.547 14.407 -43.032 1.00 66.25 187 THR A C 1
ATOM 1483 O O . THR A 1 187 ? 44.588 14.265 -42.278 1.00 66.25 187 THR A O 1
ATOM 1486 N N . THR A 1 188 ? 45.930 13.442 -43.871 1.00 70.75 188 THR A N 1
ATOM 1487 C CA . THR A 1 188 ? 45.244 12.147 -44.045 1.00 70.75 188 THR A CA 1
ATOM 1488 C C . THR A 1 188 ? 44.945 11.431 -42.727 1.00 70.75 188 THR A C 1
ATOM 1490 O O . THR A 1 188 ? 43.929 10.754 -42.616 1.00 70.75 188 THR A O 1
ATOM 1493 N N . PHE A 1 189 ? 45.779 11.599 -41.701 1.00 75.31 189 PHE A N 1
ATOM 1494 C CA . PHE A 1 189 ? 45.523 11.061 -40.366 1.00 75.31 189 PHE A CA 1
ATOM 1495 C C . PHE A 1 189 ? 44.229 11.600 -39.724 1.00 75.31 189 PHE A C 1
ATOM 1497 O O . PHE A 1 189 ? 43.406 10.812 -39.258 1.00 75.31 189 PHE A O 1
ATOM 1504 N N . PHE A 1 190 ? 44.014 12.920 -39.726 1.00 76.81 190 PHE A N 1
ATOM 1505 C CA . PHE A 1 190 ? 42.844 13.536 -39.087 1.00 76.81 190 PHE A CA 1
ATOM 1506 C C . PHE A 1 190 ? 41.544 13.193 -39.818 1.00 76.81 190 PHE A C 1
ATOM 1508 O O . PHE A 1 190 ? 40.517 12.987 -39.175 1.00 76.81 190 PHE A O 1
ATOM 1515 N N . ASP A 1 191 ? 41.597 13.042 -41.141 1.00 79.81 191 ASP A N 1
ATOM 1516 C CA . ASP A 1 191 ? 40.456 12.600 -41.949 1.00 79.81 191 ASP A CA 1
ATOM 1517 C C . ASP A 1 191 ? 39.999 11.177 -41.592 1.00 79.81 191 ASP A C 1
ATOM 1519 O O . ASP A 1 191 ? 38.802 10.921 -41.406 1.00 79.81 191 ASP A O 1
ATOM 1523 N N . HIS A 1 192 ? 40.945 10.242 -41.466 1.00 83.56 192 HIS A N 1
ATOM 1524 C CA . HIS A 1 192 ? 40.638 8.871 -41.054 1.00 83.56 192 HIS A CA 1
ATOM 1525 C C . HIS A 1 192 ? 40.141 8.819 -39.604 1.00 83.56 192 HIS A C 1
ATOM 1527 O O . HIS A 1 192 ? 39.181 8.112 -39.305 1.00 83.56 192 HIS A O 1
ATOM 1533 N N . ALA A 1 193 ? 40.730 9.615 -38.708 1.00 84.12 193 ALA A N 1
ATOM 1534 C CA . ALA A 1 193 ? 40.273 9.702 -37.325 1.00 84.12 193 ALA A CA 1
ATOM 1535 C C . ALA A 1 193 ? 38.841 10.257 -37.229 1.00 84.12 193 ALA A C 1
ATOM 1537 O O . ALA A 1 193 ? 37.998 9.686 -36.535 1.00 84.12 193 ALA A O 1
ATOM 1538 N N . PHE A 1 194 ? 38.530 11.335 -37.954 1.00 86.00 194 PHE A N 1
ATOM 1539 C CA . PHE A 1 194 ? 37.214 11.963 -37.875 1.00 86.00 194 PHE A CA 1
ATOM 1540 C C . PHE A 1 194 ? 36.120 11.105 -38.523 1.00 86.00 194 PHE A C 1
ATOM 1542 O O . PHE A 1 194 ? 35.033 10.968 -37.960 1.00 86.00 194 PHE A O 1
ATOM 1549 N N . SER A 1 195 ? 36.424 10.448 -39.646 1.00 86.75 195 SER A N 1
ATOM 1550 C CA . SER A 1 195 ? 35.514 9.477 -40.268 1.00 86.75 195 SER A CA 1
ATOM 1551 C C . SER A 1 195 ? 35.244 8.264 -39.373 1.00 86.75 195 SER A C 1
ATOM 1553 O O . SER A 1 195 ? 34.091 7.847 -39.255 1.00 86.75 195 SER A O 1
ATOM 1555 N N . ALA A 1 196 ? 36.253 7.741 -38.667 1.00 88.25 196 ALA A N 1
ATOM 1556 C CA . ALA A 1 196 ? 36.065 6.664 -37.697 1.00 88.25 196 ALA A CA 1
ATOM 1557 C C . ALA A 1 196 ? 35.135 7.081 -36.542 1.00 88.25 196 ALA A C 1
ATOM 1559 O O . ALA A 1 196 ? 34.223 6.337 -36.180 1.00 88.25 196 ALA A O 1
ATOM 1560 N N . VAL A 1 197 ? 35.306 8.293 -36.000 1.00 89.50 197 VAL A N 1
ATOM 1561 C CA . VAL A 1 197 ? 34.432 8.840 -34.945 1.00 89.50 197 VAL A CA 1
ATOM 1562 C C . VAL A 1 197 ? 33.000 9.047 -35.459 1.00 89.50 197 VAL A C 1
ATOM 1564 O O . VAL A 1 197 ? 32.039 8.687 -34.773 1.00 89.50 197 VAL A O 1
ATOM 1567 N N . ALA A 1 198 ? 32.834 9.544 -36.688 1.00 89.12 198 ALA A N 1
ATOM 1568 C CA . ALA A 1 198 ? 31.525 9.679 -37.326 1.00 89.12 198 ALA A CA 1
ATOM 1569 C C . ALA A 1 198 ? 30.833 8.315 -37.522 1.00 89.12 198 ALA A C 1
ATOM 1571 O O . ALA A 1 198 ? 29.661 8.167 -37.177 1.00 89.12 198 ALA A O 1
ATOM 1572 N N . LEU A 1 199 ? 31.558 7.285 -37.965 1.00 90.56 199 LEU A N 1
ATOM 1573 C CA . LEU A 1 199 ? 31.021 5.926 -38.104 1.00 90.56 199 LEU A CA 1
ATOM 1574 C C . LEU A 1 199 ? 30.624 5.309 -36.757 1.00 90.56 199 LEU A C 1
ATOM 1576 O O . LEU A 1 199 ? 29.545 4.728 -36.649 1.00 90.56 199 LEU A O 1
ATOM 1580 N N . LEU A 1 200 ? 31.446 5.468 -35.716 1.00 90.62 200 LEU A N 1
ATOM 1581 C CA . LEU A 1 200 ? 31.131 4.985 -34.367 1.00 90.62 200 LEU A CA 1
ATOM 1582 C C . LEU A 1 200 ? 29.887 5.670 -33.784 1.00 90.62 200 LEU A C 1
ATOM 1584 O O . LEU A 1 200 ? 29.046 5.016 -33.161 1.00 90.62 200 LEU A O 1
ATOM 1588 N N . SER A 1 201 ? 29.741 6.978 -34.003 1.00 88.81 201 SER A N 1
ATOM 1589 C CA . SER A 1 201 ? 28.562 7.732 -33.558 1.00 88.81 201 SER A CA 1
ATOM 1590 C C . SER A 1 201 ? 27.287 7.318 -34.307 1.00 88.81 201 SER A C 1
ATOM 1592 O O . SER A 1 201 ? 26.250 7.122 -33.672 1.00 88.81 201 SER A O 1
ATOM 1594 N N . LEU A 1 202 ? 27.374 7.054 -35.617 1.00 88.31 202 LEU A N 1
ATOM 1595 C CA . LEU A 1 202 ? 26.269 6.505 -36.405 1.00 88.31 202 LEU A CA 1
ATOM 1596 C C . LEU A 1 202 ? 25.904 5.077 -35.969 1.00 88.31 202 LEU A C 1
ATOM 1598 O O . LEU A 1 202 ? 24.727 4.769 -35.794 1.00 88.31 202 LEU A O 1
ATOM 1602 N N . ALA A 1 203 ? 26.894 4.212 -35.730 1.00 89.44 203 ALA A N 1
ATOM 1603 C CA . ALA A 1 203 ? 26.663 2.866 -35.206 1.00 89.44 203 ALA A CA 1
ATOM 1604 C C . ALA A 1 203 ? 25.973 2.916 -33.833 1.00 89.44 203 ALA A C 1
ATOM 1606 O O . ALA A 1 203 ? 25.023 2.175 -33.581 1.00 89.44 203 ALA A O 1
ATOM 1607 N N . THR A 1 204 ? 26.390 3.848 -32.973 1.00 87.31 204 THR A N 1
ATOM 1608 C CA . THR A 1 204 ? 25.737 4.107 -31.683 1.00 87.31 204 THR A CA 1
ATOM 1609 C C . THR A 1 204 ? 24.285 4.544 -31.877 1.00 87.31 204 THR A C 1
ATOM 1611 O O . THR A 1 204 ? 23.404 4.023 -31.194 1.00 87.31 204 THR A O 1
ATOM 1614 N N . LEU A 1 205 ? 24.003 5.434 -32.836 1.00 86.81 205 LEU A N 1
ATOM 1615 C CA . LEU A 1 205 ? 22.638 5.852 -33.169 1.00 86.81 205 LEU A CA 1
ATOM 1616 C C . LEU A 1 205 ? 21.773 4.661 -33.600 1.00 86.81 205 LEU A C 1
ATOM 1618 O O . LEU A 1 205 ? 20.668 4.487 -33.089 1.00 86.81 205 LEU A O 1
ATOM 1622 N N . VAL A 1 206 ? 22.285 3.812 -34.494 1.00 89.00 206 VAL A N 1
ATOM 1623 C CA . VAL A 1 206 ? 21.583 2.611 -34.971 1.00 89.00 206 VAL A CA 1
ATOM 1624 C C . VAL A 1 206 ? 21.312 1.640 -33.824 1.00 89.00 206 VAL A C 1
ATOM 1626 O O . VAL A 1 206 ? 20.207 1.106 -33.733 1.00 89.00 206 VAL A O 1
ATOM 1629 N N . ILE A 1 207 ? 22.272 1.439 -32.918 1.00 87.38 207 ILE A N 1
ATOM 1630 C CA . ILE A 1 207 ? 22.085 0.610 -31.721 1.00 87.38 207 ILE A CA 1
ATOM 1631 C C . ILE A 1 207 ? 20.987 1.202 -30.831 1.00 87.38 207 ILE A C 1
ATOM 1633 O O . ILE A 1 207 ? 20.092 0.471 -30.413 1.00 87.38 207 ILE A O 1
ATOM 1637 N N . LEU A 1 208 ? 21.002 2.514 -30.575 1.00 84.06 208 LEU A N 1
ATOM 1638 C CA . LEU A 1 208 ? 19.980 3.187 -29.766 1.00 84.06 208 LEU A CA 1
ATOM 1639 C C . LEU A 1 208 ? 18.585 3.079 -30.397 1.00 84.06 208 LEU A C 1
ATOM 1641 O O . LEU A 1 208 ? 17.626 2.762 -29.694 1.00 84.06 208 LEU A O 1
ATOM 1645 N N . ILE A 1 209 ? 18.475 3.273 -31.714 1.00 85.62 209 ILE A N 1
ATOM 1646 C CA . ILE A 1 209 ? 17.227 3.104 -32.472 1.00 85.62 209 ILE A CA 1
ATOM 1647 C C . ILE A 1 209 ? 16.762 1.646 -32.410 1.00 85.62 209 ILE A C 1
ATOM 1649 O O . ILE A 1 209 ? 15.596 1.386 -32.128 1.00 85.62 209 ILE A O 1
ATOM 1653 N N . SER A 1 210 ? 17.665 0.688 -32.612 1.00 84.81 210 SER A N 1
ATOM 1654 C CA . SER A 1 210 ? 17.347 -0.745 -32.567 1.00 84.81 210 SER A CA 1
ATOM 1655 C C . SER A 1 210 ? 16.866 -1.167 -31.181 1.00 84.81 210 SER A C 1
ATOM 1657 O O . SER A 1 210 ? 15.861 -1.865 -31.064 1.00 84.81 210 SER A O 1
ATOM 1659 N N . ILE A 1 211 ? 17.526 -0.689 -30.121 1.00 81.25 211 ILE A N 1
ATOM 1660 C CA . ILE A 1 211 ? 17.100 -0.873 -28.730 1.00 81.25 211 ILE A CA 1
ATOM 1661 C C . ILE A 1 211 ? 15.714 -0.253 -28.527 1.00 81.25 211 ILE A C 1
ATOM 1663 O O . ILE A 1 211 ? 14.828 -0.919 -27.994 1.00 81.25 211 ILE A O 1
ATOM 1667 N N . PHE A 1 212 ? 15.492 0.981 -28.986 1.00 81.38 212 PHE A N 1
ATOM 1668 C CA . PHE A 1 212 ? 14.198 1.657 -28.884 1.00 81.38 212 PHE A CA 1
ATOM 1669 C C . PHE A 1 212 ? 13.079 0.879 -29.586 1.00 81.38 212 PHE A C 1
ATOM 1671 O O . PHE A 1 212 ? 12.038 0.645 -28.978 1.00 81.38 212 PHE A O 1
ATOM 1678 N N . PHE A 1 213 ? 13.284 0.427 -30.827 1.00 81.75 213 PHE A N 1
ATOM 1679 C CA . PHE A 1 213 ? 12.292 -0.355 -31.570 1.00 81.75 213 PHE A CA 1
ATOM 1680 C C . PHE A 1 213 ? 12.058 -1.734 -30.952 1.00 81.75 213 PHE A C 1
ATOM 1682 O O . PHE A 1 213 ? 10.905 -2.139 -30.803 1.00 81.75 213 PHE A O 1
ATOM 1689 N N . TYR A 1 214 ? 13.117 -2.429 -30.528 1.00 80.56 214 TYR A N 1
ATOM 1690 C CA . TYR A 1 214 ? 13.005 -3.690 -29.795 1.00 80.56 214 TYR A CA 1
ATOM 1691 C C . TYR A 1 214 ? 12.148 -3.519 -28.536 1.00 80.56 214 TYR A C 1
ATOM 1693 O O . TYR A 1 214 ? 11.203 -4.282 -28.318 1.00 80.56 214 TYR A O 1
ATOM 1701 N N . PHE A 1 215 ? 12.428 -2.484 -27.735 1.00 69.06 215 PHE A N 1
ATOM 1702 C CA . PHE A 1 215 ? 11.637 -2.187 -26.549 1.00 69.06 215 PHE A CA 1
ATOM 1703 C C . PHE A 1 215 ? 10.223 -1.764 -26.908 1.00 69.06 215 PHE A C 1
ATOM 1705 O O . PHE A 1 215 ? 9.309 -2.300 -26.309 1.00 69.06 215 PHE A O 1
ATOM 1712 N N . ARG A 1 216 ? 10.000 -0.913 -27.911 1.00 75.00 216 ARG A N 1
ATOM 1713 C CA . ARG A 1 216 ? 8.657 -0.517 -28.359 1.00 75.00 216 ARG A CA 1
ATOM 1714 C C . ARG A 1 216 ? 7.801 -1.730 -28.733 1.00 75.00 216 ARG A C 1
ATOM 1716 O O . ARG A 1 216 ? 6.673 -1.852 -28.258 1.00 75.00 216 ARG A O 1
ATOM 1723 N N . VAL A 1 217 ? 8.341 -2.647 -29.538 1.00 74.62 217 VAL A N 1
ATOM 1724 C CA . VAL A 1 217 ? 7.638 -3.874 -29.947 1.00 74.62 217 VAL A CA 1
ATOM 1725 C C . VAL A 1 217 ? 7.382 -4.773 -28.741 1.00 74.62 217 VAL A C 1
ATOM 1727 O O . VAL A 1 217 ? 6.249 -5.198 -28.520 1.00 74.62 217 VAL A O 1
ATOM 1730 N N . ARG A 1 218 ? 8.396 -5.034 -27.912 1.00 68.81 218 ARG A N 1
ATOM 1731 C CA . ARG A 1 218 ? 8.241 -5.872 -26.715 1.00 68.81 218 ARG A CA 1
ATOM 1732 C C . ARG A 1 218 ? 7.244 -5.279 -25.720 1.00 68.81 218 ARG A C 1
ATOM 1734 O O . ARG A 1 218 ? 6.420 -6.005 -25.180 1.00 68.81 218 ARG A O 1
ATOM 1741 N N . PHE A 1 219 ? 7.303 -3.972 -25.520 1.00 65.19 219 PHE A N 1
ATOM 1742 C CA . PHE A 1 219 ? 6.446 -3.216 -24.622 1.00 65.19 219 PHE A CA 1
ATOM 1743 C C . PHE A 1 219 ? 4.985 -3.273 -25.069 1.00 65.19 219 PHE A C 1
ATOM 1745 O O . PHE A 1 219 ? 4.113 -3.529 -24.247 1.00 65.19 219 PHE A O 1
ATOM 1752 N N . SER A 1 220 ? 4.723 -3.182 -26.379 1.00 63.19 220 SER A N 1
ATOM 1753 C CA . SER A 1 220 ? 3.373 -3.387 -26.924 1.00 63.19 220 SER A CA 1
ATOM 1754 C C . SER A 1 220 ? 2.848 -4.819 -26.730 1.00 63.19 220 SER A C 1
ATOM 1756 O O . SER A 1 220 ? 1.662 -5.012 -26.483 1.00 63.19 220 SER A O 1
ATOM 1758 N N . ARG A 1 221 ? 3.725 -5.834 -26.777 1.00 64.12 221 ARG A N 1
ATOM 1759 C CA . ARG A 1 221 ? 3.347 -7.247 -26.584 1.00 64.12 221 ARG A CA 1
ATOM 1760 C C . ARG A 1 221 ? 3.162 -7.635 -25.112 1.00 64.12 221 ARG A C 1
ATOM 1762 O O . ARG A 1 221 ? 2.367 -8.520 -24.825 1.00 64.12 221 ARG A O 1
ATOM 1769 N N . ALA A 1 222 ? 3.857 -6.967 -24.192 1.00 57.78 222 ALA A N 1
ATOM 1770 C CA . ALA A 1 222 ? 3.793 -7.201 -22.746 1.00 57.78 222 ALA A CA 1
ATOM 1771 C C . ALA A 1 222 ? 2.718 -6.350 -22.035 1.00 57.78 222 ALA A C 1
ATOM 1773 O O . ALA A 1 222 ? 2.822 -6.072 -20.846 1.00 57.78 222 ALA A O 1
ATOM 1774 N N . GLY A 1 223 ? 1.703 -5.863 -22.758 1.00 62.56 223 GLY A N 1
ATOM 1775 C CA . GLY A 1 223 ? 0.648 -5.037 -22.161 1.00 62.56 223 GLY A CA 1
ATOM 1776 C C . GLY A 1 223 ? 1.148 -3.710 -21.578 1.00 62.56 223 GLY A C 1
ATOM 1777 O O . GLY A 1 223 ? 0.504 -3.176 -20.684 1.00 62.56 223 GLY A O 1
ATOM 1778 N N . PHE A 1 224 ? 2.267 -3.178 -22.084 1.00 66.94 224 PHE A N 1
ATOM 1779 C CA . PHE A 1 224 ? 2.880 -1.917 -21.659 1.00 66.94 224 PHE A CA 1
ATOM 1780 C C . PHE A 1 224 ? 3.412 -1.912 -20.215 1.00 66.94 224 PHE A C 1
ATOM 1782 O O . PHE A 1 224 ? 3.410 -0.863 -19.583 1.00 66.94 224 PHE A O 1
ATOM 1789 N N . GLY A 1 225 ? 3.889 -3.046 -19.688 1.00 72.62 225 GLY A N 1
ATOM 1790 C CA . GLY A 1 225 ? 4.592 -3.122 -18.399 1.00 72.62 225 GLY A CA 1
ATOM 1791 C C . GLY A 1 225 ? 6.028 -3.633 -18.522 1.00 72.62 225 GLY A C 1
ATOM 1792 O O . GLY A 1 225 ? 6.316 -4.511 -19.334 1.00 72.62 225 GLY A O 1
ATOM 1793 N N . VAL A 1 226 ? 6.952 -3.094 -17.719 1.00 79.06 226 VAL A N 1
ATOM 1794 C CA . VAL A 1 226 ? 8.338 -3.596 -17.644 1.00 79.06 226 VAL A CA 1
ATOM 1795 C C . VAL A 1 226 ? 8.457 -4.824 -16.733 1.00 79.06 226 VAL A C 1
ATOM 1797 O O . VAL A 1 226 ? 9.248 -5.726 -17.021 1.00 79.06 226 VAL A O 1
ATOM 1800 N N . ASN A 1 227 ? 7.689 -4.849 -15.643 1.00 84.06 227 ASN A N 1
ATOM 1801 C CA . ASN A 1 227 ? 7.716 -5.871 -14.601 1.00 84.06 227 ASN A CA 1
ATOM 1802 C C . ASN A 1 227 ? 6.385 -6.627 -14.563 1.00 84.06 227 ASN A C 1
ATOM 1804 O O . ASN A 1 227 ? 5.322 -6.016 -14.586 1.00 84.06 227 ASN A O 1
ATOM 1808 N N . THR A 1 228 ? 6.428 -7.949 -14.440 1.00 86.94 228 THR A N 1
ATOM 1809 C CA . THR A 1 228 ? 5.224 -8.793 -14.343 1.00 86.94 228 THR A CA 1
ATOM 1810 C C . THR A 1 228 ? 4.460 -8.566 -13.034 1.00 86.94 228 THR A C 1
ATOM 1812 O O . THR A 1 228 ? 3.246 -8.764 -12.971 1.00 86.94 228 THR A O 1
ATOM 1815 N N . GLY A 1 229 ? 5.150 -8.128 -11.975 1.00 89.19 229 GLY A N 1
ATOM 1816 C CA . GLY A 1 229 ? 4.574 -7.904 -10.648 1.00 89.19 229 GLY A CA 1
ATOM 1817 C C . GLY A 1 229 ? 4.205 -9.192 -9.903 1.00 89.19 229 GLY A C 1
ATOM 1818 O O . GLY A 1 229 ? 3.415 -9.141 -8.961 1.00 89.19 229 GLY A O 1
ATOM 1819 N N . LYS A 1 230 ? 4.760 -10.338 -10.313 1.00 91.62 230 LYS A N 1
ATOM 1820 C CA . LYS A 1 230 ? 4.588 -11.634 -9.643 1.00 91.62 230 LYS A CA 1
ATOM 1821 C C . LYS A 1 230 ? 5.318 -11.670 -8.310 1.00 91.62 230 LYS A C 1
ATOM 1823 O O . LYS A 1 230 ? 4.754 -12.143 -7.333 1.00 91.62 230 LYS A O 1
ATOM 1828 N N . ASN A 1 231 ? 6.532 -11.123 -8.251 1.00 92.44 231 ASN A N 1
ATOM 1829 C CA . ASN A 1 231 ? 7.289 -11.062 -6.998 1.00 92.44 231 ASN A CA 1
ATOM 1830 C C . ASN A 1 231 ? 6.578 -10.180 -5.969 1.00 92.44 231 ASN A C 1
ATOM 1832 O O . ASN A 1 231 ? 6.482 -10.537 -4.801 1.00 92.44 231 ASN A O 1
ATOM 1836 N N . PHE A 1 232 ? 6.022 -9.055 -6.424 1.00 91.56 232 PHE A N 1
ATOM 1837 C CA . PHE A 1 232 ? 5.201 -8.186 -5.589 1.00 91.56 232 PHE A CA 1
ATOM 1838 C C . PHE A 1 232 ? 3.956 -8.910 -5.058 1.00 91.56 232 PHE A C 1
ATOM 1840 O O . PHE A 1 232 ? 3.691 -8.886 -3.860 1.00 91.56 232 PHE A O 1
ATOM 1847 N N . HIS A 1 233 ? 3.207 -9.580 -5.938 1.00 94.62 233 HIS A N 1
ATOM 1848 C CA . HIS A 1 233 ? 2.023 -10.345 -5.542 1.00 94.62 233 HIS A CA 1
ATOM 1849 C C . HIS A 1 233 ? 2.369 -11.458 -4.544 1.00 94.62 233 HIS A C 1
ATOM 1851 O O . HIS A 1 233 ? 1.707 -11.582 -3.514 1.00 94.62 233 HIS A O 1
ATOM 1857 N N . ALA A 1 234 ? 3.448 -12.202 -4.795 1.00 96.06 234 ALA A N 1
ATOM 1858 C CA . ALA A 1 234 ? 3.936 -13.248 -3.903 1.00 96.06 234 ALA A CA 1
ATOM 1859 C C . ALA A 1 234 ? 4.365 -12.694 -2.537 1.00 96.06 234 ALA A C 1
ATOM 1861 O O . ALA A 1 234 ? 4.094 -13.317 -1.514 1.00 96.06 234 ALA A O 1
ATOM 1862 N N . TRP A 1 235 ? 4.986 -11.511 -2.505 1.00 94.94 235 TRP A N 1
ATOM 1863 C CA . TRP A 1 235 ? 5.362 -10.839 -1.264 1.00 94.94 235 TRP A CA 1
ATOM 1864 C C . TRP A 1 235 ? 4.139 -10.498 -0.407 1.00 94.94 235 TRP A C 1
ATOM 1866 O O . TRP A 1 235 ? 4.079 -10.913 0.750 1.00 94.94 235 TRP A O 1
ATOM 1876 N N . ILE A 1 236 ? 3.130 -9.834 -0.980 1.00 96.06 236 ILE A N 1
ATOM 1877 C CA . ILE A 1 236 ? 1.887 -9.516 -0.258 1.00 96.06 236 ILE A CA 1
ATOM 1878 C C . ILE A 1 236 ? 1.159 -10.797 0.164 1.00 96.06 236 ILE A C 1
ATOM 1880 O O . ILE A 1 236 ? 0.764 -10.922 1.320 1.00 96.06 236 ILE A O 1
ATOM 1884 N N . THR A 1 237 ? 1.052 -11.781 -0.731 1.00 97.94 237 THR A N 1
ATOM 1885 C CA . THR A 1 237 ? 0.449 -13.088 -0.427 1.00 97.94 237 THR A CA 1
ATOM 1886 C C . THR A 1 237 ? 1.152 -13.772 0.746 1.00 97.94 237 THR A C 1
ATOM 1888 O O . THR A 1 237 ? 0.487 -14.322 1.617 1.00 97.94 237 THR A O 1
ATOM 1891 N N . GLY A 1 238 ? 2.485 -13.710 0.811 1.00 97.69 238 GLY A N 1
ATOM 1892 C CA . GLY A 1 238 ? 3.270 -14.282 1.905 1.00 97.69 238 GLY A CA 1
ATOM 1893 C C . GLY A 1 238 ? 3.022 -13.601 3.253 1.00 97.69 238 GLY A C 1
ATOM 1894 O O . GLY A 1 238 ? 2.941 -14.284 4.274 1.00 97.69 238 GLY A O 1
ATOM 1895 N N . ILE A 1 239 ? 2.852 -12.275 3.264 1.00 97.31 239 ILE A N 1
ATOM 1896 C CA . ILE A 1 239 ? 2.490 -11.518 4.474 1.00 97.31 239 ILE A CA 1
ATOM 1897 C C . ILE A 1 239 ? 1.086 -11.910 4.944 1.00 97.31 239 ILE A C 1
ATOM 1899 O O . ILE A 1 239 ? 0.892 -12.201 6.125 1.00 97.31 239 ILE A O 1
ATOM 1903 N N . LEU A 1 240 ? 0.114 -11.961 4.029 1.00 98.44 240 LEU A N 1
ATOM 1904 C CA . LEU A 1 240 ? -1.261 -12.351 4.350 1.00 98.44 240 LEU A CA 1
ATOM 1905 C C . LEU A 1 240 ? -1.327 -13.793 4.869 1.00 98.44 240 LEU A C 1
ATOM 1907 O O . LEU A 1 240 ? -1.893 -14.037 5.933 1.00 98.44 240 LEU A O 1
ATOM 1911 N N . ALA A 1 241 ? -0.657 -14.727 4.192 1.00 98.19 241 ALA A N 1
ATOM 1912 C CA . ALA A 1 241 ? -0.608 -16.130 4.589 1.00 98.19 241 ALA A CA 1
ATOM 1913 C C . ALA A 1 241 ? 0.015 -16.326 5.980 1.00 98.19 241 ALA A C 1
ATOM 1915 O O . ALA A 1 241 ? -0.506 -17.107 6.770 1.00 98.19 241 ALA A O 1
ATOM 1916 N N . ARG A 1 242 ? 1.076 -15.578 6.327 1.00 97.19 242 ARG A N 1
ATOM 1917 C CA . ARG A 1 242 ? 1.659 -15.603 7.684 1.00 97.19 242 ARG A CA 1
ATOM 1918 C C . ARG A 1 242 ? 0.649 -15.192 8.758 1.00 97.19 242 ARG A C 1
ATOM 1920 O O . ARG A 1 242 ? 0.747 -15.640 9.893 1.00 97.19 242 ARG A O 1
ATOM 1927 N N . ASN A 1 243 ? -0.317 -14.355 8.394 1.00 97.75 243 ASN A N 1
ATOM 1928 C CA . ASN A 1 243 ? -1.385 -13.903 9.276 1.00 97.75 243 ASN A CA 1
ATOM 1929 C C . ASN A 1 243 ? -2.670 -14.737 9.155 1.00 97.75 243 ASN A C 1
ATOM 1931 O O . ASN A 1 243 ? -3.713 -14.312 9.645 1.00 97.75 243 ASN A O 1
ATOM 1935 N N . ASN A 1 244 ? -2.594 -15.926 8.545 1.00 97.69 244 ASN A N 1
ATOM 1936 C CA . ASN A 1 244 ? -3.728 -16.819 8.283 1.00 97.69 244 ASN A CA 1
ATOM 1937 C C . ASN A 1 244 ? -4.838 -16.165 7.441 1.00 97.69 244 ASN A C 1
ATOM 1939 O O . ASN A 1 244 ? -6.012 -16.497 7.576 1.00 97.69 244 ASN A O 1
ATOM 1943 N N . VAL A 1 245 ? -4.466 -15.225 6.569 1.00 98.31 245 VAL A N 1
ATOM 1944 C CA . VAL A 1 245 ? -5.368 -14.587 5.612 1.00 98.31 245 VAL A CA 1
ATOM 1945 C C . VAL A 1 245 ? -5.079 -15.156 4.227 1.00 98.31 245 VAL A C 1
ATOM 1947 O O . VAL A 1 245 ? -4.094 -14.791 3.585 1.00 98.31 245 VAL A O 1
ATOM 1950 N N . HIS A 1 246 ? -5.938 -16.057 3.754 1.00 98.06 246 HIS A N 1
ATOM 1951 C CA . HIS A 1 246 ? -5.830 -16.639 2.411 1.00 98.06 246 HIS A CA 1
ATOM 1952 C C . HIS A 1 246 ? -6.911 -16.116 1.468 1.00 98.06 246 HIS A C 1
ATOM 1954 O O . HIS A 1 246 ? -6.696 -16.057 0.256 1.00 98.06 246 HIS A O 1
ATOM 1960 N N . THR A 1 247 ? -8.045 -15.712 2.032 1.00 98.25 247 THR A N 1
ATOM 1961 C CA . THR A 1 247 ? -9.241 -15.285 1.313 1.00 98.25 247 THR A CA 1
ATOM 1962 C C . THR A 1 247 ? -9.769 -13.950 1.838 1.00 98.25 247 THR A C 1
ATOM 1964 O O . THR A 1 247 ? -9.392 -13.480 2.917 1.00 98.25 247 THR A O 1
ATOM 1967 N N . MET A 1 248 ? -10.663 -13.320 1.078 1.00 96.75 248 MET A N 1
ATOM 1968 C CA . MET A 1 248 ? -11.350 -12.110 1.518 1.00 96.75 248 MET A CA 1
ATOM 1969 C C . MET A 1 248 ? -12.256 -12.380 2.727 1.00 96.75 248 MET A C 1
ATOM 1971 O O . MET A 1 248 ? -12.438 -11.495 3.559 1.00 96.75 248 MET A O 1
ATOM 1975 N N . ASP A 1 249 ? -12.788 -13.594 2.876 1.00 96.62 249 ASP A N 1
ATOM 1976 C CA . ASP A 1 249 ? -13.552 -13.952 4.071 1.00 96.62 249 ASP A CA 1
ATOM 1977 C C . ASP A 1 249 ? -12.678 -14.010 5.334 1.00 96.62 249 ASP A C 1
ATOM 1979 O O . ASP A 1 249 ? -13.077 -13.486 6.377 1.00 96.62 249 ASP A O 1
ATOM 1983 N N . ASP A 1 250 ? -11.461 -14.557 5.230 1.00 97.81 250 ASP A N 1
ATOM 1984 C CA . ASP A 1 250 ? -10.497 -14.564 6.341 1.00 97.81 250 ASP A CA 1
ATOM 1985 C C . ASP A 1 250 ? -10.154 -13.134 6.761 1.00 97.81 250 ASP A C 1
ATOM 1987 O O . ASP A 1 250 ? -10.221 -12.785 7.939 1.00 97.81 250 ASP A O 1
ATOM 1991 N N . LEU A 1 251 ? -9.851 -12.275 5.782 1.00 97.69 251 LEU A N 1
ATOM 1992 C CA . LEU A 1 251 ? -9.522 -10.880 6.052 1.00 97.69 251 LEU A CA 1
ATOM 1993 C C . LEU A 1 251 ? -10.699 -10.138 6.693 1.00 97.69 251 LEU A C 1
ATOM 1995 O O . LEU A 1 251 ? -10.513 -9.388 7.649 1.00 97.69 251 LEU A O 1
ATOM 1999 N N . ARG A 1 252 ? -11.920 -10.365 6.201 1.00 95.62 252 ARG A N 1
ATOM 2000 C CA . ARG A 1 252 ? -13.135 -9.771 6.767 1.00 95.62 252 ARG A CA 1
ATOM 2001 C C . ARG A 1 252 ? -13.311 -10.155 8.235 1.00 95.62 252 ARG A C 1
ATOM 2003 O O . ARG A 1 252 ? -13.593 -9.272 9.041 1.00 95.62 252 ARG A O 1
ATOM 2010 N N . LYS A 1 253 ? -13.103 -11.428 8.583 1.00 95.50 253 LYS A N 1
ATOM 2011 C CA . LYS A 1 253 ? -13.161 -11.916 9.970 1.00 95.50 253 LYS A CA 1
ATOM 2012 C C . LYS A 1 253 ? -12.103 -11.248 10.848 1.00 95.50 253 LYS A C 1
ATOM 2014 O O . LYS A 1 253 ? -12.441 -10.773 11.926 1.00 95.50 253 LYS A O 1
ATOM 2019 N N . VAL A 1 254 ? -10.861 -11.146 10.365 1.00 95.75 254 VAL A N 1
ATOM 2020 C CA . VAL A 1 254 ? -9.768 -10.459 11.081 1.00 95.75 254 VAL A CA 1
ATOM 2021 C C . VAL A 1 254 ? -10.093 -8.985 11.325 1.00 95.75 254 VAL A C 1
ATOM 2023 O O . VAL A 1 254 ? -9.818 -8.465 12.403 1.00 95.75 254 VAL A O 1
ATOM 2026 N N . MET A 1 255 ? -10.677 -8.293 10.345 1.00 96.19 255 MET A N 1
ATOM 2027 C CA . MET A 1 255 ? -11.069 -6.893 10.510 1.00 96.19 255 MET A CA 1
ATOM 2028 C C . MET A 1 255 ? -12.246 -6.739 11.476 1.00 96.19 255 MET A C 1
ATOM 2030 O O . MET A 1 255 ? -12.229 -5.830 12.296 1.00 96.19 255 MET A O 1
ATOM 2034 N N . GLN A 1 256 ? -13.240 -7.628 11.409 1.00 94.06 256 GLN A N 1
ATOM 2035 C CA . GLN A 1 256 ? -14.402 -7.607 12.302 1.00 94.06 256 GLN A CA 1
ATOM 2036 C C . GLN A 1 256 ? -14.007 -7.849 13.757 1.00 94.06 256 GLN A C 1
ATOM 2038 O O . GLN A 1 256 ? -14.416 -7.073 14.610 1.00 94.06 256 GLN A O 1
ATOM 2043 N N . SER A 1 257 ? -13.139 -8.828 14.031 1.00 92.81 257 SER A N 1
ATOM 2044 C CA . SER A 1 257 ? -12.709 -9.125 15.405 1.00 92.81 257 SER A CA 1
ATOM 2045 C C . SER A 1 257 ? -11.956 -7.972 16.077 1.00 92.81 257 SER A C 1
ATOM 2047 O O . SER A 1 257 ? -11.812 -7.937 17.291 1.00 92.81 257 SER A O 1
ATOM 2049 N N . ARG A 1 258 ? -11.423 -7.023 15.296 1.00 91.56 258 ARG A N 1
ATOM 2050 C CA . ARG A 1 258 ? -10.750 -5.822 15.825 1.00 91.56 258 ARG A CA 1
ATOM 2051 C C . ARG A 1 258 ? -11.723 -4.727 16.246 1.00 91.56 258 ARG A C 1
ATOM 2053 O O . ARG A 1 258 ? -11.296 -3.753 16.849 1.00 91.56 258 ARG A O 1
ATOM 2060 N N . LEU A 1 259 ? -12.995 -4.861 15.887 1.00 93.00 259 LEU A N 1
ATOM 2061 C CA . LEU A 1 259 ? -14.066 -3.945 16.269 1.00 93.00 259 LEU A CA 1
ATOM 2062 C C . LEU A 1 259 ? -14.874 -4.498 17.453 1.00 93.00 259 LEU A C 1
ATOM 2064 O O . LEU A 1 259 ? -15.839 -3.872 17.887 1.00 93.00 259 LEU A O 1
ATOM 2068 N N . ASP A 1 260 ? -14.482 -5.657 17.985 1.00 90.25 260 ASP A N 1
ATOM 2069 C CA . ASP A 1 260 ? -15.084 -6.227 19.182 1.00 90.25 260 ASP A CA 1
ATOM 2070 C C . ASP A 1 260 ? -14.717 -5.376 20.405 1.00 90.25 260 ASP A C 1
ATOM 2072 O O . ASP A 1 260 ? -13.565 -4.978 20.590 1.00 90.25 260 ASP A O 1
ATOM 2076 N N . GLY A 1 261 ? -15.704 -5.105 21.261 1.00 90.00 261 GLY A N 1
ATOM 2077 C CA . GLY A 1 261 ? -15.505 -4.308 22.474 1.00 90.00 261 GLY A CA 1
ATOM 2078 C C . GLY A 1 261 ? -15.352 -2.806 22.223 1.00 90.00 261 GLY A C 1
ATOM 2079 O O . GLY A 1 261 ? -14.765 -2.118 23.054 1.00 90.00 261 GLY A O 1
ATOM 2080 N N . LEU A 1 262 ? -15.848 -2.302 21.088 1.00 93.88 262 LEU A N 1
ATOM 2081 C CA . LEU A 1 262 ? -16.038 -0.868 20.895 1.00 93.88 262 LEU A CA 1
ATOM 2082 C C . LEU A 1 262 ? -17.096 -0.332 21.856 1.00 93.88 262 LEU A C 1
ATOM 2084 O O . LEU A 1 262 ? -18.148 -0.936 22.061 1.00 93.88 262 LEU A O 1
ATOM 2088 N N . GLU A 1 263 ? -16.825 0.849 22.382 1.00 94.69 263 GLU A N 1
ATOM 2089 C CA . GLU A 1 263 ? -17.717 1.591 23.252 1.00 94.69 263 GLU A CA 1
ATOM 2090 C C . GLU A 1 263 ? -17.968 2.972 22.655 1.00 94.69 263 GLU A C 1
ATOM 2092 O O . GLU A 1 263 ? -17.122 3.562 21.978 1.00 94.69 263 GLU A O 1
ATOM 2097 N N . MET A 1 264 ? -19.152 3.506 22.928 1.00 94.25 264 MET A N 1
ATOM 2098 C CA . MET A 1 264 ? -19.444 4.896 22.630 1.00 94.25 264 MET A CA 1
ATOM 2099 C C . MET A 1 264 ? -18.940 5.754 23.783 1.00 94.25 264 MET A C 1
ATOM 2101 O O . MET A 1 264 ? -19.195 5.450 24.951 1.00 94.25 264 MET A O 1
ATOM 2105 N N . ARG A 1 265 ? -18.265 6.856 23.462 1.00 93.06 265 ARG A N 1
ATOM 2106 C CA . ARG A 1 265 ? -17.780 7.815 24.454 1.00 93.06 265 ARG A CA 1
ATOM 2107 C C . ARG A 1 265 ? -18.918 8.213 25.412 1.00 93.06 265 ARG A C 1
ATOM 2109 O O . ARG A 1 265 ? -19.998 8.564 24.929 1.00 93.06 265 ARG A O 1
ATOM 2116 N N . PRO A 1 266 ? -18.704 8.244 26.746 1.00 92.00 266 PRO A N 1
ATOM 2117 C CA . PRO A 1 266 ? -19.785 8.440 27.720 1.00 92.00 266 PRO A CA 1
ATOM 2118 C C . PRO A 1 266 ? -20.648 9.683 27.473 1.00 92.00 266 PRO A C 1
ATOM 2120 O O . PRO A 1 266 ? -21.870 9.628 27.594 1.00 92.00 266 PRO A O 1
ATOM 2123 N N . GLY A 1 267 ? -20.020 10.794 27.067 1.00 91.25 267 GLY A N 1
ATOM 2124 C CA . GLY A 1 267 ? -20.724 12.033 26.730 1.00 91.25 267 GLY A CA 1
ATOM 2125 C C . GLY A 1 267 ? -21.675 11.887 25.539 1.00 91.25 267 GLY A C 1
ATOM 2126 O O . GLY A 1 267 ? -22.783 12.412 25.590 1.00 91.25 267 GLY A O 1
ATOM 2127 N N . ARG A 1 268 ? -21.282 11.135 24.501 1.00 91.81 268 ARG A N 1
ATOM 2128 C CA . ARG A 1 268 ? -22.122 10.844 23.331 1.00 91.81 268 ARG A CA 1
ATOM 2129 C C . ARG A 1 268 ? -23.213 9.830 23.673 1.00 91.81 268 ARG A C 1
ATOM 2131 O O . ARG A 1 268 ? -24.379 10.071 23.374 1.00 91.81 268 ARG A O 1
ATOM 2138 N N . ALA A 1 269 ? -22.858 8.758 24.380 1.00 92.12 269 ALA A N 1
ATOM 2139 C CA . ALA A 1 269 ? -23.798 7.719 24.800 1.00 92.12 269 ALA A CA 1
ATOM 2140 C C . ALA A 1 269 ? -24.953 8.287 25.648 1.00 92.12 269 ALA A C 1
ATOM 2142 O O . ALA A 1 269 ? -26.108 7.880 25.500 1.00 92.12 269 ALA A O 1
ATOM 2143 N N . ALA A 1 270 ? -24.666 9.279 26.497 1.00 94.62 270 ALA A N 1
ATOM 2144 C CA . ALA A 1 270 ? -25.670 9.955 27.316 1.00 94.62 270 ALA A CA 1
ATOM 2145 C C . ALA A 1 270 ? -26.724 10.726 26.497 1.00 94.62 270 ALA A C 1
ATOM 2147 O O . ALA A 1 270 ? -27.841 10.914 26.981 1.00 94.62 270 ALA A O 1
ATOM 2148 N N . MET A 1 271 ? -26.404 11.144 25.264 1.00 94.19 271 MET A N 1
ATOM 2149 C CA . MET A 1 271 ? -27.322 11.903 24.404 1.00 94.19 271 MET A CA 1
ATOM 2150 C C . MET A 1 271 ? -28.442 11.039 23.812 1.00 94.19 271 MET A C 1
ATOM 2152 O O . MET A 1 271 ? -29.467 11.589 23.414 1.00 94.19 271 MET A O 1
ATOM 2156 N N . LYS A 1 272 ? -28.268 9.706 23.765 1.00 90.06 272 LYS A N 1
ATOM 2157 C CA . LYS A 1 272 ? -29.253 8.738 23.239 1.00 90.06 272 LYS A CA 1
ATOM 2158 C C . LYS A 1 272 ? -29.816 9.139 21.869 1.00 90.06 272 LYS A C 1
ATOM 2160 O O . LYS A 1 272 ? -31.030 9.142 21.659 1.00 90.06 272 LYS A O 1
ATOM 2165 N N . ILE A 1 273 ? -28.935 9.518 20.947 1.00 91.56 273 ILE A N 1
ATOM 2166 C CA . ILE A 1 273 ? -29.339 10.000 19.626 1.00 91.56 273 ILE A CA 1
ATOM 2167 C C . ILE A 1 273 ? -29.854 8.816 18.789 1.00 91.56 273 ILE A C 1
ATOM 2169 O O . ILE A 1 273 ? -29.165 7.802 18.678 1.00 91.56 273 ILE A O 1
ATOM 2173 N N . PRO A 1 274 ? -31.063 8.900 18.199 1.00 90.44 274 PRO A N 1
ATOM 2174 C CA . PRO A 1 274 ? -31.585 7.832 17.352 1.00 90.44 274 PRO A CA 1
ATOM 2175 C C . PRO A 1 274 ? -30.656 7.541 16.168 1.00 90.44 274 PRO A C 1
ATOM 2177 O O . PRO A 1 274 ? -30.285 8.453 15.432 1.00 90.44 274 PRO A O 1
ATOM 2180 N N . GLY A 1 275 ? -30.322 6.264 15.970 1.00 84.00 275 GLY A N 1
ATOM 2181 C CA . GLY A 1 275 ? -29.417 5.810 14.908 1.00 84.00 275 GLY A CA 1
ATOM 2182 C C . GLY A 1 275 ? -27.958 5.635 15.339 1.00 84.00 275 GLY A C 1
ATOM 2183 O O . GLY A 1 275 ? -27.171 5.128 14.544 1.00 84.00 275 GLY A O 1
ATOM 2184 N N . ASP A 1 276 ? -27.606 5.999 16.576 1.00 87.00 276 ASP A N 1
ATOM 2185 C CA . ASP A 1 276 ? -26.311 5.647 17.160 1.00 87.00 276 ASP A CA 1
ATOM 2186 C C . ASP A 1 276 ? -26.206 4.122 17.327 1.00 87.00 276 ASP A C 1
ATOM 2188 O O . ASP A 1 276 ? -27.020 3.499 18.012 1.00 87.00 276 ASP A O 1
ATOM 2192 N N . ASP A 1 277 ? -25.196 3.528 16.691 1.00 84.00 277 ASP A N 1
ATOM 2193 C CA . ASP A 1 277 ? -24.916 2.093 16.716 1.00 84.00 277 ASP A CA 1
ATOM 2194 C C . ASP A 1 277 ? -23.398 1.857 16.768 1.00 84.00 277 ASP A C 1
ATOM 2196 O O . ASP A 1 277 ? -22.603 2.625 16.220 1.00 84.00 277 ASP A O 1
ATOM 2200 N N . LEU A 1 278 ? -23.004 0.782 17.444 1.00 87.75 278 LEU A N 1
ATOM 2201 C CA . LEU A 1 278 ? -21.632 0.285 17.518 1.00 87.75 278 LEU A CA 1
ATOM 2202 C C . LEU A 1 278 ? -21.331 -0.719 16.399 1.00 87.75 278 LEU A C 1
ATOM 2204 O O . LEU A 1 278 ? -20.166 -1.018 16.132 1.00 87.75 278 LEU A O 1
ATOM 2208 N N . VAL A 1 279 ? -22.358 -1.233 15.715 1.00 88.38 279 VAL A N 1
ATOM 2209 C CA . VAL A 1 279 ? -22.182 -2.132 14.577 1.00 88.38 279 VAL A CA 1
ATOM 2210 C C . VAL A 1 279 ? -21.696 -1.341 13.366 1.00 88.38 279 VAL A C 1
ATOM 2212 O O . VAL A 1 279 ? -22.395 -0.512 12.787 1.00 88.38 279 VAL A O 1
ATOM 2215 N N . ILE A 1 280 ? -20.476 -1.645 12.931 1.00 89.38 280 ILE A N 1
ATOM 2216 C CA . ILE A 1 280 ? -19.863 -1.042 11.750 1.00 89.38 280 ILE A CA 1
ATOM 2217 C C . ILE A 1 280 ? -20.118 -1.956 10.540 1.00 89.38 280 ILE A C 1
ATOM 2219 O O . ILE A 1 280 ? -19.457 -2.990 10.402 1.00 89.38 280 ILE A O 1
ATOM 2223 N N . PRO A 1 281 ? -21.055 -1.616 9.629 1.00 85.12 281 PRO A N 1
ATOM 2224 C CA . PRO A 1 281 ? -21.352 -2.474 8.490 1.00 85.12 281 PRO A CA 1
ATOM 2225 C C . PRO A 1 281 ? -20.191 -2.519 7.495 1.00 85.12 281 PRO A C 1
ATOM 2227 O O . PRO A 1 281 ? -19.469 -1.534 7.292 1.00 85.12 281 PRO A O 1
ATOM 2230 N N . SER A 1 282 ? -20.067 -3.673 6.836 1.00 83.75 282 SER A N 1
ATOM 2231 C CA . SER A 1 282 ? -19.173 -3.868 5.692 1.00 83.75 282 SER A CA 1
ATOM 2232 C C . SER A 1 282 ? -19.592 -2.998 4.491 1.00 83.75 282 SER A C 1
ATOM 2234 O O . SER A 1 282 ? -20.784 -2.738 4.327 1.00 83.75 282 SER A O 1
ATOM 2236 N N . PRO A 1 283 ? -18.648 -2.600 3.616 1.00 88.12 283 PRO A N 1
ATOM 2237 C CA . PRO A 1 283 ? -17.231 -2.971 3.623 1.00 88.12 283 PRO A CA 1
ATOM 2238 C C . PRO A 1 283 ? -16.407 -2.209 4.677 1.00 88.12 283 PRO A C 1
ATOM 2240 O O . PRO A 1 283 ? -16.573 -1.008 4.873 1.00 88.12 283 PRO A O 1
ATOM 2243 N N . LEU A 1 284 ? -15.496 -2.928 5.343 1.00 95.00 284 LEU A N 1
ATOM 2244 C CA . LEU A 1 284 ? -14.497 -2.342 6.252 1.00 95.00 284 LEU A CA 1
ATOM 2245 C C . LEU A 1 284 ? -13.206 -1.941 5.516 1.00 95.00 284 LEU A C 1
ATOM 2247 O O . LEU A 1 284 ? -12.390 -1.196 6.052 1.00 95.00 284 LEU A O 1
ATOM 2251 N N . LEU A 1 285 ? -13.032 -2.432 4.286 1.00 97.31 285 LEU A N 1
ATOM 2252 C CA . LEU A 1 285 ? -11.881 -2.203 3.420 1.00 97.31 285 LEU A CA 1
ATOM 2253 C C . LEU A 1 285 ? -12.350 -1.686 2.058 1.00 97.31 285 LEU A C 1
ATOM 2255 O O . LEU A 1 285 ? -13.247 -2.287 1.469 1.00 97.31 285 LEU A O 1
ATOM 2259 N N . THR A 1 286 ? -11.685 -0.659 1.530 1.00 97.25 286 THR A N 1
ATOM 2260 C CA . THR A 1 286 ? -11.874 -0.173 0.157 1.00 97.25 286 THR A CA 1
ATOM 2261 C C . THR A 1 286 ? -10.528 0.041 -0.528 1.00 97.25 286 THR A C 1
ATOM 2263 O O . THR A 1 286 ? -9.825 1.014 -0.268 1.00 97.25 286 THR A O 1
ATOM 2266 N N . LEU A 1 287 ? -10.165 -0.844 -1.450 1.00 97.12 287 LEU A N 1
ATOM 2267 C CA . LEU A 1 287 ? -9.010 -0.661 -2.325 1.00 97.12 287 LEU A CA 1
ATOM 2268 C C . LEU A 1 287 ? -9.474 -0.158 -3.686 1.00 97.12 287 LEU A C 1
ATOM 2270 O O . LEU A 1 287 ? -10.262 -0.825 -4.356 1.00 97.12 287 LEU A O 1
ATOM 2274 N N . VAL A 1 288 ? -8.986 1.009 -4.102 1.00 94.88 288 VAL A N 1
ATOM 2275 C CA . VAL A 1 288 ? -9.378 1.597 -5.389 1.00 94.88 288 VAL A CA 1
ATOM 2276 C C . VAL A 1 288 ? -8.402 1.166 -6.475 1.00 94.88 288 VAL A C 1
ATOM 2278 O O . VAL A 1 288 ? -7.185 1.263 -6.305 1.00 94.88 288 VAL A O 1
ATOM 2281 N N . ALA A 1 289 ? -8.935 0.712 -7.602 1.00 92.44 289 ALA A N 1
ATOM 2282 C CA . ALA A 1 289 ? -8.186 0.392 -8.810 1.00 92.44 289 ALA A CA 1
ATOM 2283 C C . ALA A 1 289 ? -8.864 1.011 -10.042 1.00 92.44 289 ALA A C 1
ATOM 2285 O O . ALA A 1 289 ? -10.006 1.469 -9.977 1.00 92.44 289 ALA A O 1
ATOM 2286 N N . SER A 1 290 ? -8.161 0.995 -11.172 1.00 88.94 290 SER A N 1
ATOM 2287 C CA . SER A 1 290 ? -8.696 1.437 -12.462 1.00 88.94 290 SER A CA 1
ATOM 2288 C C . SER A 1 290 ? -8.770 0.253 -13.417 1.00 88.94 290 SER A C 1
ATOM 2290 O O . SER A 1 290 ? -7.739 -0.338 -13.746 1.00 88.94 290 SER A O 1
ATOM 2292 N N . ASP A 1 291 ? -9.974 -0.079 -13.883 1.00 88.31 291 ASP A N 1
ATOM 2293 C CA . ASP A 1 291 ? -10.152 -1.037 -14.971 1.00 88.31 291 ASP A CA 1
ATOM 2294 C C . ASP A 1 291 ? -9.980 -0.306 -16.303 1.00 88.31 291 ASP A C 1
ATOM 2296 O O . ASP A 1 291 ? -10.850 0.435 -16.758 1.00 88.31 291 ASP A O 1
ATOM 2300 N N . ILE A 1 292 ? -8.826 -0.527 -16.929 1.00 82.12 292 ILE A N 1
ATOM 2301 C CA . ILE A 1 292 ? -8.476 0.044 -18.232 1.00 82.12 292 ILE A CA 1
ATOM 2302 C C . ILE A 1 292 ? -9.315 -0.526 -19.385 1.00 82.12 292 ILE A C 1
ATOM 2304 O O . ILE A 1 292 ? -9.418 0.117 -20.426 1.00 82.12 292 ILE A O 1
ATOM 2308 N N . THR A 1 293 ? -9.900 -1.715 -19.216 1.00 81.00 293 THR A N 1
ATOM 2309 C CA . THR A 1 293 ? -10.717 -2.386 -20.238 1.00 81.00 293 THR A CA 1
ATOM 2310 C C . THR A 1 293 ? -12.107 -1.773 -20.279 1.00 81.00 293 THR A C 1
ATOM 2312 O O . THR A 1 293 ? -12.600 -1.435 -21.350 1.00 81.00 293 THR A O 1
ATOM 2315 N N . ALA A 1 294 ? -12.722 -1.604 -19.107 1.00 80.06 294 ALA A N 1
ATOM 2316 C CA . ALA A 1 294 ? -14.047 -1.006 -18.960 1.00 80.06 294 ALA A CA 1
ATOM 2317 C C . ALA A 1 294 ? -14.017 0.519 -18.747 1.00 80.06 294 ALA A C 1
ATOM 2319 O O . ALA A 1 294 ? -15.072 1.127 -18.597 1.00 80.06 294 ALA A O 1
ATOM 2320 N N . GLN A 1 295 ? -12.825 1.127 -18.708 1.00 83.56 295 GLN A N 1
ATOM 2321 C CA . GLN A 1 295 ? -12.607 2.562 -18.481 1.00 83.56 295 GLN A CA 1
ATOM 2322 C C . GLN A 1 295 ? -13.310 3.090 -17.222 1.00 83.56 295 GLN A C 1
ATOM 2324 O O . GLN A 1 295 ? -13.858 4.190 -17.209 1.00 83.56 295 GLN A O 1
ATOM 2329 N N . THR A 1 296 ? -13.296 2.298 -16.149 1.00 83.94 296 THR A N 1
ATOM 2330 C CA . THR A 1 296 ? -14.048 2.605 -14.930 1.00 83.94 296 THR A CA 1
ATOM 2331 C C . THR A 1 296 ? -13.204 2.479 -13.671 1.00 83.94 296 THR A C 1
ATOM 2333 O O . THR A 1 296 ? -12.214 1.742 -13.612 1.00 83.94 296 THR A O 1
ATOM 2336 N N . LYS A 1 297 ? -13.623 3.208 -12.637 1.00 90.00 297 LYS A N 1
ATOM 2337 C CA . LYS A 1 297 ? -13.102 3.060 -11.280 1.00 90.00 297 LYS A CA 1
ATOM 2338 C C . LYS A 1 297 ? -13.660 1.775 -10.671 1.00 90.00 297 LYS A C 1
ATOM 2340 O O . LYS A 1 297 ? -14.848 1.487 -10.790 1.00 90.00 297 LYS A O 1
ATOM 2345 N N . VAL A 1 298 ? -12.809 1.048 -9.959 1.00 91.81 298 VAL A N 1
ATOM 2346 C CA . VAL A 1 298 ? -13.162 -0.188 -9.262 1.00 91.81 298 VAL A CA 1
ATOM 2347 C C . VAL A 1 298 ? -12.869 -0.051 -7.778 1.00 91.81 298 VAL A C 1
ATOM 2349 O O . VAL A 1 298 ? -11.813 0.448 -7.397 1.00 91.81 298 VAL A O 1
ATOM 2352 N N . GLU A 1 299 ? -13.789 -0.527 -6.945 1.00 94.62 299 GLU A N 1
ATOM 2353 C CA . GLU A 1 299 ? -13.651 -0.561 -5.489 1.00 94.62 299 GLU A CA 1
ATOM 2354 C C . GLU A 1 299 ? -13.678 -2.006 -4.997 1.00 94.62 299 GLU A C 1
ATOM 2356 O O . GLU A 1 299 ? -14.717 -2.665 -5.027 1.00 94.62 299 GLU A O 1
ATOM 2361 N N . PHE A 1 300 ? -12.543 -2.520 -4.534 1.00 95.50 300 PHE A N 1
ATOM 2362 C CA . PHE A 1 300 ? -12.459 -3.857 -3.954 1.00 95.50 300 PHE A CA 1
ATOM 2363 C C . PHE A 1 300 ? -12.585 -3.814 -2.424 1.00 95.50 300 PHE A C 1
ATOM 2365 O O . PHE A 1 300 ? -12.004 -2.926 -1.804 1.00 95.50 300 PHE A O 1
ATOM 2372 N N . PRO A 1 301 ? -13.301 -4.766 -1.794 1.00 95.00 301 PRO A N 1
ATOM 2373 C CA . PRO A 1 301 ? -13.958 -5.924 -2.401 1.00 95.00 301 PRO A CA 1
ATOM 2374 C C . PRO A 1 301 ? -15.403 -5.669 -2.881 1.00 95.00 301 PRO A C 1
ATOM 2376 O O . PRO A 1 301 ? -16.032 -6.581 -3.414 1.00 95.00 301 PRO A O 1
ATOM 2379 N N . LEU A 1 302 ? -15.949 -4.456 -2.715 1.00 92.44 302 LEU A N 1
ATOM 2380 C CA . LEU A 1 302 ? -17.353 -4.127 -3.027 1.00 92.44 302 LEU A CA 1
ATOM 2381 C C . LEU A 1 302 ? -17.782 -4.551 -4.448 1.00 92.44 302 LEU A C 1
ATOM 2383 O O . LEU A 1 302 ? -18.880 -5.071 -4.656 1.00 92.44 302 LEU A O 1
ATOM 2387 N N . MET A 1 303 ? -16.897 -4.353 -5.422 1.00 92.25 303 MET A N 1
ATOM 2388 C CA . MET A 1 303 ? -17.110 -4.637 -6.840 1.00 92.25 303 MET A CA 1
ATOM 2389 C C . MET A 1 303 ? -16.510 -5.977 -7.294 1.00 92.25 303 MET A C 1
ATOM 2391 O O . MET A 1 303 ? -16.563 -6.290 -8.482 1.00 92.25 303 MET A O 1
ATOM 2395 N N . SER A 1 304 ? -15.971 -6.805 -6.391 1.00 91.94 304 SER A N 1
ATOM 2396 C CA . SER A 1 304 ? -15.286 -8.060 -6.755 1.00 91.94 304 SER A CA 1
ATOM 2397 C C . SER A 1 304 ? -16.181 -9.054 -7.506 1.00 91.94 304 SER A C 1
ATOM 2399 O O . SER A 1 304 ? -15.703 -9.782 -8.374 1.00 91.94 304 SER A O 1
ATOM 2401 N N . LYS A 1 305 ? -17.499 -9.027 -7.276 1.00 91.25 305 LYS A N 1
ATOM 2402 C CA . LYS A 1 305 ? -18.488 -9.834 -8.023 1.00 91.25 305 LYS A CA 1
ATOM 2403 C C . LYS A 1 305 ? -18.533 -9.561 -9.535 1.00 91.25 305 LYS A C 1
ATOM 2405 O O . LYS A 1 305 ? -19.162 -10.313 -10.271 1.00 91.25 305 LYS A O 1
ATOM 2410 N N . HIS A 1 306 ? -17.904 -8.480 -10.002 1.00 89.69 306 HIS A N 1
ATOM 2411 C CA . HIS A 1 306 ? -17.789 -8.147 -11.427 1.00 89.69 306 HIS A CA 1
ATOM 2412 C C . HIS A 1 306 ? -16.578 -8.789 -12.106 1.00 89.69 306 HIS A C 1
ATOM 2414 O O . HIS A 1 306 ? -16.439 -8.678 -13.321 1.00 89.69 306 HIS A O 1
ATOM 2420 N N . TYR A 1 307 ? -15.738 -9.488 -11.341 1.00 91.62 307 TYR A N 1
ATOM 2421 C CA . TYR A 1 307 ? -14.491 -10.080 -11.824 1.00 91.62 307 TYR A CA 1
ATOM 2422 C C . TYR A 1 307 ? -14.344 -11.556 -11.428 1.00 91.62 307 TYR A C 1
ATOM 2424 O O . TYR A 1 307 ? -13.774 -12.326 -12.198 1.00 91.62 307 TYR A O 1
ATOM 2432 N N . TRP A 1 308 ? -14.901 -11.972 -10.284 1.00 93.56 308 TRP A N 1
ATOM 2433 C CA . TRP A 1 308 ? -14.828 -13.348 -9.776 1.00 93.56 308 TRP A CA 1
ATOM 2434 C C . TRP A 1 308 ? -16.216 -13.918 -9.459 1.00 93.56 308 TRP A C 1
ATOM 2436 O O . TRP A 1 308 ? -17.105 -13.187 -9.022 1.00 93.56 308 TRP A O 1
ATOM 2446 N N . SER A 1 309 ? -16.390 -15.230 -9.656 1.00 91.25 309 SER A N 1
ATOM 2447 C CA . SER A 1 309 ? -17.624 -15.961 -9.318 1.00 91.25 309 SER A CA 1
ATOM 2448 C C . SER A 1 309 ? -17.821 -16.143 -7.814 1.00 91.25 309 SER A C 1
ATOM 2450 O O . SER A 1 309 ? -18.955 -16.113 -7.349 1.00 91.25 309 SER A O 1
ATOM 2452 N N . GLU A 1 310 ? -16.722 -16.291 -7.071 1.00 93.25 310 GLU A N 1
ATOM 2453 C CA . GLU A 1 310 ? -16.688 -16.488 -5.613 1.00 93.25 310 GLU A CA 1
ATOM 2454 C C . GLU A 1 310 ? -15.799 -15.406 -4.965 1.00 93.25 310 GLU A C 1
ATOM 2456 O O . GLU A 1 310 ? -14.654 -15.681 -4.586 1.00 93.25 310 GLU A O 1
ATOM 2461 N N . PRO A 1 311 ? -16.262 -14.137 -4.902 1.00 92.25 311 PRO A N 1
ATOM 2462 C CA . PRO A 1 311 ? -15.480 -12.999 -4.405 1.00 92.25 311 PRO A CA 1
ATOM 2463 C C . PRO A 1 311 ? -14.888 -13.186 -3.006 1.00 92.25 311 PRO A C 1
ATOM 2465 O O . PRO A 1 311 ? -13.812 -12.671 -2.708 1.00 92.25 311 PRO A O 1
ATOM 2468 N N . GLU A 1 312 ? -15.590 -13.916 -2.149 1.00 94.50 312 GLU A N 1
ATOM 2469 C CA . GLU A 1 312 ? -15.201 -14.228 -0.779 1.00 94.50 312 GLU A CA 1
ATOM 2470 C C . GLU A 1 312 ? -13.964 -15.128 -0.696 1.00 94.50 312 GLU A C 1
ATOM 2472 O O . GLU A 1 312 ? -13.218 -15.030 0.276 1.00 94.50 312 GLU A O 1
ATOM 2477 N N . LYS A 1 313 ? -13.700 -15.945 -1.726 1.00 96.56 313 LYS A N 1
ATOM 2478 C CA . LYS A 1 313 ? -12.535 -16.843 -1.799 1.00 96.56 313 LYS A CA 1
ATOM 2479 C C . LYS A 1 313 ? -11.308 -16.202 -2.445 1.00 96.56 313 LYS A C 1
ATOM 2481 O O . LYS A 1 313 ? -10.239 -16.808 -2.455 1.00 96.56 313 LYS A O 1
ATOM 2486 N N . VAL A 1 314 ? -11.441 -14.993 -2.991 1.00 96.56 314 VAL A N 1
ATOM 2487 C CA . VAL A 1 314 ? -10.340 -14.296 -3.668 1.00 96.56 314 VAL A CA 1
ATOM 2488 C C . VAL A 1 314 ? -9.262 -13.926 -2.659 1.00 96.56 314 VAL A C 1
ATOM 2490 O O . VAL A 1 314 ? -9.565 -13.439 -1.570 1.00 96.56 314 VAL A O 1
ATOM 2493 N N . ASN A 1 315 ? -7.997 -14.124 -3.029 1.00 97.75 315 ASN A N 1
ATOM 2494 C CA . ASN A 1 315 ? -6.889 -13.668 -2.205 1.00 97.75 315 ASN A CA 1
ATOM 2495 C C . ASN A 1 315 ? -6.816 -12.129 -2.247 1.00 97.75 315 ASN A C 1
ATOM 2497 O O . ASN A 1 315 ? -6.687 -11.566 -3.337 1.00 97.75 315 ASN A O 1
ATOM 2501 N N . PRO A 1 316 ? -6.836 -11.419 -1.104 1.00 97.44 316 PRO A N 1
ATOM 2502 C CA . PRO A 1 316 ? -6.806 -9.955 -1.101 1.00 97.44 316 PRO A CA 1
ATOM 2503 C C . PRO A 1 316 ? -5.562 -9.334 -1.764 1.00 97.44 316 PRO A C 1
ATOM 2505 O O . PRO A 1 316 ? -5.605 -8.175 -2.182 1.00 97.44 316 PRO A O 1
ATOM 2508 N N . ALA A 1 317 ? -4.468 -10.090 -1.924 1.00 97.06 317 ALA A N 1
ATOM 2509 C CA . ALA A 1 317 ? -3.298 -9.667 -2.694 1.00 97.06 317 ALA A CA 1
ATOM 2510 C C . ALA A 1 317 ? -3.627 -9.372 -4.170 1.00 97.06 317 ALA A C 1
ATOM 2512 O O . ALA A 1 317 ? -2.968 -8.524 -4.776 1.00 97.06 317 ALA A O 1
ATOM 2513 N N . ASP A 1 318 ? -4.660 -10.002 -4.742 1.00 96.56 318 ASP A N 1
ATOM 2514 C CA . ASP A 1 318 ? -5.126 -9.726 -6.107 1.00 96.56 318 ASP A CA 1
ATOM 2515 C C . ASP A 1 318 ? -5.671 -8.299 -6.225 1.00 96.56 318 ASP A C 1
ATOM 2517 O O . ASP A 1 318 ? -5.349 -7.581 -7.173 1.00 96.56 318 ASP A O 1
ATOM 2521 N N . PHE A 1 319 ? -6.429 -7.838 -5.226 1.00 96.12 319 PHE A N 1
ATOM 2522 C CA . PHE A 1 319 ? -6.964 -6.473 -5.190 1.00 96.12 319 PHE A CA 1
ATOM 2523 C C . PHE A 1 319 ? -5.844 -5.436 -5.091 1.00 96.12 319 PHE A C 1
ATOM 2525 O O . PHE A 1 319 ? -5.864 -4.406 -5.767 1.00 96.12 319 PHE A O 1
ATOM 2532 N N . VAL A 1 320 ? -4.825 -5.736 -4.287 1.00 95.00 320 VAL A N 1
ATOM 2533 C CA . VAL A 1 320 ? -3.641 -4.887 -4.134 1.00 95.00 320 VAL A CA 1
ATOM 2534 C C . VAL A 1 320 ? -2.855 -4.859 -5.441 1.00 95.00 320 VAL A C 1
ATOM 2536 O O . VAL A 1 320 ? -2.479 -3.786 -5.908 1.00 95.00 320 VAL A O 1
ATOM 2539 N N . ARG A 1 321 ? -2.658 -6.015 -6.087 1.00 93.69 321 ARG A N 1
ATOM 2540 C CA . ARG A 1 321 ? -1.977 -6.121 -7.384 1.00 93.69 321 ARG A CA 1
ATOM 2541 C C . ARG A 1 321 ? -2.720 -5.375 -8.490 1.00 93.69 321 ARG A C 1
ATOM 2543 O O . ARG A 1 321 ? -2.059 -4.776 -9.344 1.00 93.69 321 ARG A O 1
ATOM 2550 N N . ALA A 1 322 ? -4.050 -5.387 -8.466 1.00 93.19 322 ALA A N 1
ATOM 2551 C CA . ALA A 1 322 ? -4.881 -4.590 -9.358 1.00 93.19 322 ALA A CA 1
ATOM 2552 C C . ALA A 1 322 ? -4.672 -3.085 -9.114 1.00 93.19 322 ALA A C 1
ATOM 2554 O O . ALA A 1 322 ? -4.380 -2.352 -10.058 1.00 93.19 322 ALA A O 1
ATOM 2555 N N . SER A 1 323 ? -4.720 -2.646 -7.851 1.00 92.19 323 SER A N 1
ATOM 2556 C CA . SER A 1 323 ? -4.553 -1.240 -7.450 1.00 92.19 323 SER A CA 1
ATOM 2557 C C . SER A 1 323 ? -3.146 -0.682 -7.717 1.00 92.19 323 SER A C 1
ATOM 2559 O O . SER A 1 323 ? -2.995 0.475 -8.107 1.00 92.19 323 SER A O 1
ATOM 2561 N N . MET A 1 324 ? -2.099 -1.500 -7.566 1.00 84.19 324 MET A N 1
ATOM 2562 C CA . MET A 1 324 ? -0.696 -1.089 -7.728 1.00 84.19 324 MET A CA 1
ATOM 2563 C C . MET A 1 324 ? -0.163 -1.134 -9.168 1.00 84.19 324 MET A C 1
ATOM 2565 O O . MET A 1 324 ? 1.050 -1.067 -9.383 1.00 84.19 324 MET A O 1
ATOM 2569 N N . SER A 1 325 ? -1.035 -1.224 -10.174 1.00 68.88 325 SER A N 1
ATOM 2570 C CA . SER A 1 325 ? -0.622 -1.245 -11.582 1.00 68.88 325 SER A CA 1
ATOM 2571 C C . SER A 1 325 ? -0.174 0.148 -12.051 1.00 68.88 325 SER A C 1
ATOM 2573 O O . SER A 1 325 ? -0.899 0.834 -12.764 1.00 68.88 325 SER A O 1
ATOM 2575 N N . ILE A 1 326 ? 1.026 0.581 -11.635 1.00 68.69 326 ILE A N 1
ATOM 2576 C CA . ILE A 1 326 ? 1.686 1.796 -12.134 1.00 68.69 326 ILE A CA 1
ATOM 2577 C C . ILE A 1 326 ? 1.914 1.600 -13.640 1.00 68.69 326 ILE A C 1
ATOM 2579 O O . ILE A 1 326 ? 2.715 0.724 -14.001 1.00 68.69 326 ILE A O 1
ATOM 2583 N N . PRO A 1 327 ? 1.251 2.384 -14.515 1.00 62.84 327 PRO A N 1
ATOM 2584 C CA . PRO A 1 327 ? 1.402 2.237 -15.956 1.00 62.84 327 PRO A CA 1
ATOM 2585 C C . PRO A 1 327 ? 2.877 2.277 -16.351 1.00 62.84 327 PRO A C 1
ATOM 2587 O O . PRO A 1 327 ? 3.667 3.004 -15.747 1.00 62.84 327 PRO A O 1
ATOM 2590 N N . LEU A 1 328 ? 3.263 1.510 -17.370 1.00 66.56 328 LEU A N 1
ATOM 2591 C CA . LEU A 1 328 ? 4.644 1.389 -17.851 1.00 66.56 328 LEU A CA 1
ATOM 2592 C C . LEU A 1 328 ? 5.582 0.595 -16.928 1.00 66.56 328 LEU A C 1
ATOM 2594 O O . LEU A 1 328 ? 6.450 -0.120 -17.427 1.00 66.56 328 LEU A O 1
ATOM 2598 N N . PHE A 1 329 ? 5.419 0.662 -15.604 1.00 76.00 329 PHE A N 1
ATOM 2599 C CA . PHE A 1 329 ? 6.293 -0.043 -14.665 1.00 76.00 329 PHE A CA 1
ATOM 2600 C C . PHE A 1 329 ? 5.855 -1.491 -14.422 1.00 76.00 329 PHE A C 1
ATOM 2602 O O . PHE A 1 329 ? 6.688 -2.390 -14.547 1.00 76.00 329 PHE A O 1
ATOM 2609 N N . PHE A 1 330 ? 4.574 -1.728 -14.128 1.00 82.88 330 PHE A N 1
ATOM 2610 C CA . PHE A 1 330 ? 4.005 -3.072 -13.991 1.00 82.88 330 PHE A CA 1
ATOM 2611 C C . PHE A 1 330 ? 3.111 -3.423 -15.179 1.00 82.88 330 PHE A C 1
ATOM 2613 O O . PHE A 1 330 ? 2.438 -2.563 -15.740 1.00 82.88 330 PHE A O 1
ATOM 2620 N N . GLU A 1 331 ? 3.079 -4.702 -15.545 1.00 85.81 331 GLU A N 1
ATOM 2621 C CA . GLU A 1 331 ? 2.068 -5.235 -16.456 1.00 85.81 331 GLU A CA 1
ATOM 2622 C C . GLU A 1 331 ? 0.674 -5.041 -15.829 1.00 85.81 331 GLU A C 1
ATOM 2624 O O . GLU A 1 331 ? 0.532 -5.196 -14.607 1.00 85.81 331 GLU A O 1
ATOM 2629 N N . PRO A 1 332 ? -0.365 -4.710 -16.616 1.00 85.94 332 PRO A N 1
ATOM 2630 C CA . PRO A 1 332 ? -1.727 -4.650 -16.108 1.00 85.94 332 PRO A CA 1
ATOM 2631 C C . PRO A 1 332 ? -2.118 -5.977 -15.464 1.00 85.94 332 PRO A C 1
ATOM 2633 O O . PRO A 1 332 ? -1.896 -7.044 -16.044 1.00 85.94 332 PRO A O 1
ATOM 2636 N N . PHE A 1 333 ? -2.707 -5.921 -14.270 1.00 90.56 333 PHE A N 1
ATOM 2637 C CA . PHE A 1 333 ? -3.276 -7.113 -13.655 1.00 90.56 333 PHE A CA 1
ATOM 2638 C C . PHE A 1 333 ? -4.434 -7.632 -14.513 1.00 90.56 333 PHE A C 1
ATOM 2640 O O . PHE A 1 333 ? -5.298 -6.862 -14.932 1.00 90.56 333 PHE A O 1
ATOM 2647 N N . ARG A 1 334 ? -4.436 -8.935 -14.802 1.00 89.00 334 ARG A N 1
ATOM 2648 C CA . ARG A 1 334 ? -5.447 -9.576 -15.646 1.00 89.00 334 ARG A CA 1
ATOM 2649 C C . ARG A 1 334 ? -6.194 -10.622 -14.844 1.00 89.00 334 ARG A C 1
ATOM 2651 O O . ARG A 1 334 ? -5.574 -11.487 -14.233 1.00 89.00 334 ARG A O 1
ATOM 2658 N N . VAL A 1 335 ? -7.516 -10.569 -14.929 1.00 88.94 335 VAL A N 1
ATOM 2659 C CA . VAL A 1 335 ? -8.417 -11.565 -14.351 1.00 88.94 335 VAL A CA 1
ATOM 2660 C C . VAL A 1 335 ? -9.079 -12.325 -15.493 1.00 88.94 335 VAL A C 1
ATOM 2662 O O . VAL A 1 335 ? -9.544 -11.716 -16.457 1.00 88.94 335 VAL A O 1
ATOM 2665 N N . SER A 1 336 ? -9.105 -13.656 -15.405 1.00 87.12 336 SER A N 1
ATOM 2666 C CA . SER A 1 336 ? -9.935 -14.468 -16.295 1.00 87.12 336 SER A CA 1
ATOM 2667 C C . SER A 1 336 ? -11.363 -14.417 -15.771 1.00 87.12 336 SER A C 1
ATOM 2669 O O . SER A 1 336 ? -11.657 -14.970 -14.716 1.00 87.12 336 SER A O 1
ATOM 2671 N N . VAL A 1 337 ? -12.223 -13.682 -16.473 1.00 85.62 337 VAL A N 1
ATOM 2672 C CA . VAL A 1 337 ? -13.606 -13.454 -16.051 1.00 85.62 337 VAL A CA 1
ATOM 2673 C C . VAL A 1 337 ? -14.475 -14.613 -16.555 1.00 85.62 337 VAL A C 1
ATOM 2675 O O . VAL A 1 337 ? -14.572 -14.777 -17.776 1.00 85.62 337 VAL A O 1
ATOM 2678 N N . PRO A 1 338 ? -15.118 -15.403 -15.672 1.00 83.56 338 PRO A N 1
ATOM 2679 C CA . PRO A 1 338 ? -15.999 -16.496 -16.084 1.00 83.56 338 PRO A CA 1
ATOM 2680 C C . PRO A 1 338 ? -17.174 -16.001 -16.934 1.00 83.56 338 PRO A C 1
ATOM 2682 O O . PRO A 1 338 ? -17.657 -14.886 -16.725 1.00 83.56 338 PRO A O 1
ATOM 2685 N N . ASP A 1 339 ? -17.701 -16.843 -17.826 1.00 82.62 339 ASP A N 1
ATOM 2686 C CA . ASP A 1 339 ? -18.808 -16.471 -18.724 1.00 82.62 339 ASP A CA 1
ATOM 2687 C C . ASP A 1 339 ? -20.028 -15.924 -17.969 1.00 82.62 339 ASP A C 1
ATOM 2689 O O . ASP A 1 339 ? -20.620 -14.927 -18.385 1.00 82.62 339 ASP A O 1
ATOM 2693 N N . VAL A 1 340 ? -20.356 -16.509 -16.811 1.00 78.69 340 VAL A N 1
ATOM 2694 C CA . VAL A 1 340 ? -21.444 -16.034 -15.938 1.00 78.69 340 VAL A CA 1
ATOM 2695 C C . VAL A 1 340 ? -21.230 -14.586 -15.479 1.00 78.69 340 VAL A C 1
ATOM 2697 O O . VAL A 1 340 ? -22.153 -13.771 -15.500 1.00 78.69 340 VAL A O 1
ATOM 2700 N N . VAL A 1 341 ? -19.993 -14.222 -15.137 1.00 80.31 341 VAL A N 1
ATOM 2701 C CA . VAL A 1 341 ? -19.642 -12.862 -14.718 1.00 80.31 341 VAL A CA 1
ATOM 2702 C C . VAL A 1 341 ? -19.652 -11.918 -15.922 1.00 80.31 341 VAL A C 1
ATOM 2704 O O . VAL A 1 341 ? -20.163 -10.803 -15.816 1.00 80.31 341 VAL A O 1
ATOM 2707 N N . GLN A 1 342 ? -19.171 -12.360 -17.090 1.00 78.56 342 GLN A N 1
ATOM 2708 C CA . GLN A 1 342 ? -19.213 -11.556 -18.317 1.00 78.56 342 GLN A CA 1
ATOM 2709 C C . GLN A 1 342 ? -20.648 -11.213 -18.738 1.00 78.56 342 GLN A C 1
ATOM 2711 O O . GLN A 1 342 ? -20.919 -10.081 -19.144 1.00 78.56 342 GLN A O 1
ATOM 2716 N N . GLN A 1 343 ? -21.580 -12.164 -18.625 1.00 71.94 343 GLN A N 1
ATOM 2717 C CA . GLN A 1 343 ? -22.997 -11.939 -18.925 1.00 71.94 343 GLN A CA 1
ATOM 2718 C C . GLN A 1 343 ? -23.611 -10.888 -17.987 1.00 71.94 343 GLN A C 1
ATOM 2720 O O . GLN A 1 343 ? -24.278 -9.961 -18.452 1.00 71.94 343 GLN A O 1
ATOM 2725 N N . HIS A 1 344 ? -23.329 -10.972 -16.683 1.00 66.62 344 HIS A N 1
ATOM 2726 C CA . HIS A 1 344 ? -23.798 -9.995 -15.694 1.00 66.62 344 HIS A CA 1
ATOM 2727 C C . HIS A 1 344 ? -23.142 -8.613 -15.848 1.00 66.62 344 HIS A C 1
ATOM 2729 O O . HIS A 1 344 ? -23.809 -7.588 -15.693 1.00 66.62 344 HIS A O 1
ATOM 2735 N N . SER A 1 345 ? -21.849 -8.564 -16.177 1.00 65.50 345 SER A N 1
ATOM 2736 C CA . SER A 1 345 ? -21.096 -7.314 -16.342 1.00 65.50 345 SER A CA 1
ATOM 2737 C C . SER A 1 345 ? -21.557 -6.523 -17.573 1.00 65.50 345 SER A C 1
ATOM 2739 O O . SER A 1 345 ? -21.806 -5.320 -17.475 1.00 65.50 345 SER A O 1
ATOM 2741 N N . LYS A 1 346 ? -21.825 -7.197 -18.705 1.00 57.84 346 LYS A N 1
ATOM 2742 C CA . LYS A 1 346 ? -22.419 -6.565 -19.903 1.00 57.84 346 LYS A CA 1
ATOM 2743 C C . LYS A 1 346 ? -23.773 -5.905 -19.615 1.00 57.84 346 LYS A C 1
ATOM 2745 O O . LYS A 1 346 ? -24.072 -4.849 -20.167 1.00 57.84 346 LYS A O 1
ATOM 2750 N N . LEU A 1 347 ? -24.589 -6.503 -18.744 1.00 49.19 347 LEU A N 1
ATOM 2751 C CA . LEU A 1 347 ? -25.867 -5.933 -18.296 1.00 49.19 347 LEU A CA 1
ATOM 2752 C C . LEU A 1 347 ? -25.680 -4.633 -17.500 1.00 49.19 347 LEU A C 1
ATOM 2754 O O . LEU A 1 347 ? -26.461 -3.695 -17.661 1.00 49.19 347 LEU A O 1
ATOM 2758 N N . GLN A 1 348 ? -24.641 -4.552 -16.668 1.00 52.81 348 GLN A N 1
ATOM 2759 C CA . GLN A 1 348 ? -24.335 -3.339 -15.914 1.00 52.81 348 GLN A CA 1
ATOM 2760 C C . GLN A 1 348 ? -23.707 -2.243 -16.773 1.00 52.81 348 GLN A C 1
ATOM 2762 O O . GLN A 1 348 ? -24.121 -1.095 -16.647 1.00 52.81 348 GLN A O 1
ATOM 2767 N N . GLN A 1 349 ? -22.785 -2.583 -17.678 1.00 53.72 349 GLN A N 1
ATOM 2768 C CA . GLN A 1 349 ? -22.217 -1.624 -18.633 1.00 53.72 349 GLN A CA 1
ATOM 2769 C C . GLN A 1 349 ? -23.316 -0.993 -19.504 1.00 53.72 349 GLN A C 1
ATOM 2771 O O . GLN A 1 349 ? -23.385 0.228 -19.601 1.00 53.72 349 GLN A O 1
ATOM 2776 N N . ARG A 1 350 ? -24.271 -1.793 -20.004 1.00 50.53 350 ARG A N 1
ATOM 2777 C CA . ARG A 1 350 ? -25.450 -1.283 -20.734 1.00 50.53 350 ARG A CA 1
ATOM 2778 C C . ARG A 1 350 ? -26.371 -0.411 -19.879 1.00 50.53 350 ARG A C 1
ATOM 2780 O O . ARG A 1 350 ? -26.911 0.572 -20.376 1.00 50.53 350 ARG A O 1
ATOM 2787 N N . ARG A 1 351 ? -26.562 -0.741 -18.593 1.00 47.28 351 ARG A N 1
ATOM 2788 C CA . ARG A 1 351 ? -27.319 0.120 -17.665 1.00 47.28 351 ARG A CA 1
ATOM 2789 C C . ARG A 1 351 ? -26.625 1.468 -17.460 1.00 47.28 351 ARG A C 1
ATOM 2791 O O . ARG A 1 351 ? -27.304 2.487 -17.482 1.00 47.28 351 ARG A O 1
ATOM 2798 N N . PHE A 1 352 ? -25.301 1.494 -17.321 1.00 47.53 352 PHE A N 1
ATOM 2799 C CA . PHE A 1 352 ? -24.543 2.743 -17.213 1.00 47.53 352 PHE A CA 1
ATOM 2800 C C . PHE A 1 352 ? -24.583 3.573 -18.501 1.00 47.53 352 PHE A C 1
ATOM 2802 O O . PHE A 1 352 ? -24.799 4.778 -18.417 1.00 47.53 352 PHE A O 1
ATOM 2809 N N . GLU A 1 353 ? -24.475 2.948 -19.677 1.00 48.12 353 GLU A N 1
ATOM 2810 C CA . GLU A 1 353 ? -24.681 3.628 -20.966 1.00 48.12 353 GLU A CA 1
ATOM 2811 C C . GLU A 1 353 ? -26.088 4.230 -21.058 1.00 48.12 353 GLU A C 1
ATOM 2813 O O . GLU A 1 353 ? -26.233 5.393 -21.422 1.00 48.12 353 GLU A O 1
ATOM 2818 N N . SER A 1 354 ? -27.127 3.491 -20.647 1.00 45.62 354 SER A N 1
ATOM 2819 C CA . SER A 1 354 ? -28.498 4.016 -20.646 1.00 45.62 354 SER A CA 1
ATOM 2820 C C . SER A 1 354 ? -28.692 5.187 -19.674 1.00 45.62 354 SER A C 1
ATOM 2822 O O . SER A 1 354 ? -29.388 6.139 -20.011 1.00 45.62 354 SER A O 1
ATOM 2824 N N . VAL A 1 355 ? -28.026 5.170 -18.512 1.00 49.53 355 VAL A N 1
ATOM 2825 C CA . VAL A 1 355 ? -28.065 6.269 -17.533 1.00 49.53 355 VAL A CA 1
ATOM 2826 C C . VAL A 1 355 ? -27.284 7.486 -18.034 1.00 49.53 355 VAL A C 1
ATOM 2828 O O . VAL A 1 355 ? -27.758 8.602 -17.864 1.00 49.53 355 VAL A O 1
ATOM 2831 N N . LEU A 1 356 ? -26.137 7.301 -18.694 1.00 41.53 356 LEU A N 1
ATOM 2832 C CA . LEU A 1 356 ? -25.366 8.388 -19.314 1.00 41.53 356 LEU A CA 1
ATOM 2833 C C . LEU A 1 356 ? -26.122 9.039 -20.478 1.00 41.53 356 LEU A C 1
ATOM 2835 O O . LEU A 1 356 ? -26.145 10.263 -20.572 1.00 41.53 356 LEU A O 1
ATOM 2839 N N . VAL A 1 357 ? -26.792 8.240 -21.313 1.00 50.50 357 VAL A N 1
ATOM 2840 C CA . VAL A 1 357 ? -27.685 8.743 -22.369 1.00 50.50 357 VAL A CA 1
ATOM 2841 C C . VAL A 1 357 ? -28.846 9.526 -21.755 1.00 50.50 357 VAL A C 1
ATOM 2843 O O . VAL A 1 357 ? -29.172 10.612 -22.223 1.00 50.50 357 VAL A O 1
ATOM 2846 N N . GLN A 1 358 ? -29.435 9.032 -20.665 1.00 43.25 358 GLN A N 1
ATOM 2847 C CA . GLN A 1 358 ? -30.521 9.722 -19.972 1.00 43.25 358 GLN A CA 1
ATOM 2848 C C . GLN A 1 358 ? -30.053 11.034 -19.317 1.00 43.25 358 GLN A C 1
ATOM 2850 O O . GLN A 1 358 ? -30.774 12.023 -19.379 1.00 43.25 358 GLN A O 1
ATOM 2855 N N . TRP A 1 359 ? -28.827 11.078 -18.784 1.00 42.34 359 TRP A N 1
ATOM 2856 C CA . TRP A 1 359 ? -28.218 12.286 -18.213 1.00 42.34 359 TRP A CA 1
ATOM 2857 C C . TRP A 1 359 ? -27.864 13.330 -19.285 1.00 42.34 359 TRP A C 1
ATOM 2859 O O . TRP A 1 359 ? -28.077 14.524 -19.079 1.00 42.34 359 TRP A O 1
ATOM 2869 N N . GLN A 1 360 ? -27.372 12.898 -20.453 1.00 47.12 360 GLN A N 1
ATOM 2870 C CA . GLN A 1 360 ? -27.139 13.770 -21.615 1.00 47.12 360 GLN A CA 1
ATOM 2871 C C . GLN A 1 360 ? -28.445 14.338 -22.184 1.00 47.12 360 GLN A C 1
ATOM 2873 O O . GLN A 1 360 ? -28.476 15.486 -22.611 1.00 47.12 360 GLN A O 1
ATOM 2878 N N . LEU A 1 361 ? -29.538 13.571 -22.149 1.00 49.12 361 LEU A N 1
ATOM 2879 C CA . LEU A 1 361 ? -30.858 14.035 -22.589 1.00 49.12 361 LEU A CA 1
ATOM 2880 C C . LEU A 1 361 ? -31.514 15.010 -21.597 1.00 49.12 361 LEU A C 1
ATOM 2882 O O . LEU A 1 361 ? -32.285 15.868 -22.020 1.00 49.12 361 LEU A O 1
ATOM 2886 N N . THR A 1 362 ? -31.218 14.913 -20.297 1.00 47.88 362 THR A N 1
ATOM 2887 C CA . THR A 1 362 ? -31.710 15.877 -19.297 1.00 47.88 362 THR A CA 1
ATOM 2888 C C . THR A 1 362 ? -30.862 17.145 -19.220 1.00 47.88 362 THR A C 1
ATOM 2890 O O . THR A 1 362 ? -31.412 18.202 -18.964 1.00 47.88 362 THR A O 1
ATOM 2893 N N . SER A 1 363 ? -29.556 17.069 -19.498 1.00 50.56 363 SER A N 1
ATOM 2894 C CA . SER A 1 363 ? -28.646 18.234 -19.508 1.00 50.56 363 SER A CA 1
ATOM 2895 C C . SER A 1 363 ? -28.601 18.998 -20.838 1.00 50.56 363 SER A C 1
ATOM 2897 O O . SER A 1 363 ? -27.927 20.016 -20.927 1.00 50.56 363 SER A O 1
ATOM 2899 N N . ALA A 1 364 ? -29.302 18.517 -21.869 1.00 49.03 364 ALA A N 1
ATOM 2900 C CA . ALA A 1 364 ? -29.510 19.229 -23.132 1.00 49.03 364 ALA A CA 1
ATOM 2901 C C . ALA A 1 364 ? -30.857 19.982 -23.192 1.00 49.03 364 ALA A C 1
ATOM 2903 O O . ALA A 1 364 ? -31.144 20.625 -24.199 1.00 49.03 364 ALA A O 1
ATOM 2904 N N . ASN A 1 365 ? -31.686 19.862 -22.147 1.00 46.06 365 ASN A N 1
ATOM 2905 C CA . ASN A 1 365 ? -32.983 20.535 -22.011 1.00 46.06 365 ASN A CA 1
ATOM 2906 C C . ASN A 1 365 ? -32.990 21.632 -20.924 1.00 46.06 365 ASN A C 1
ATOM 2908 O O . ASN A 1 365 ? -34.044 22.220 -20.690 1.00 46.06 365 ASN A O 1
ATOM 2912 N N . ASP A 1 366 ? -31.832 21.907 -20.317 1.00 38.38 366 ASP A N 1
ATOM 2913 C CA . ASP A 1 366 ? -31.521 23.109 -19.530 1.00 38.38 366 ASP A CA 1
ATOM 2914 C C . ASP A 1 366 ? -30.483 23.934 -20.307 1.00 38.38 366 ASP A C 1
ATOM 2916 O O . ASP A 1 366 ? -30.534 25.185 -20.236 1.00 38.38 366 ASP A O 1
#

Radius of gyration: 29.49 Å; chains: 1; bounding box: 80×43×87 Å

Sequence (366 aa):
MSAVSKPVRSFIDETGADKIISEIEAGIRAQNNGIRPHYSDLIQNIDGQELEYVNYVQEGGGVLGIGLIGYTYALEKMGFRFARLAGTSAGAVTTIMLAAVDKKNYPDEKLELQSEIMLRELLRYDLWQLVDGHWLAKRLIRIFINYRFGTRLLKILIGAAIVIPVIYALYQVIRHFANKSGQWVSTTFFDHAFSAVALLSLATLVILISIFFYFRVRFSRAGFGVNTGKNFHAWITGILARNNVHTMDDLRKVMQSRLDGLEMRPGRAAMKIPGDDLVIPSPLLTLVASDITAQTKVEFPLMSKHYWSEPEKVNPADFVRASMSIPLFFEPFRVSVPDVVQQHSKLQQRRFESVLVQWQLTSAND